Protein AF-A0A397FXN8-F1 (afdb_monomer)

pLDDT: mean 73.68, std 14.79, range [41.53, 95.44]

Foldseek 3Di:
DWDKDWDQDPNKTWIFIDDPPQFTFKIKMDDDDPLVVVLVVLVVVDDEPAQKDKDFDPDPDPPDPDTMIMIGGDHRVNRVVSSCSVCVVPPPPPVPPDPDPDPPDDPDPDDPDDPDDDDDDDDDDDPDDPDPPDDVVVVVVVVVVVVVVVVVVVVVVVVVVVVVVVVVVVVVVVVVVVVVCVVVVVVCVVVVVVVVVVVVQQQPWADPVCPVVPDFDDDRPDQATPPPRHGTHGVVVVVVVVVVVVVVVVVVVVVVVVVVVVVVVVVVVVVVVVVVD

Solvent-accessible surface area (backbone atoms only — not comparable to full-atom values): 16771 Å² total; per-residue (Å²): 111,76,49,78,50,77,47,80,55,97,86,25,48,40,37,39,34,29,50,83,76,81,39,44,43,33,44,34,40,34,81,88,49,70,69,60,47,54,54,48,55,59,57,66,75,50,52,76,80,70,31,30,43,80,44,80,41,90,75,85,47,102,83,57,91,70,73,38,42,39,38,40,48,65,33,69,67,59,22,51,52,53,43,49,71,75,41,71,89,57,85,65,88,66,79,79,75,73,78,73,82,75,71,86,78,70,85,79,72,84,80,74,82,81,73,84,80,74,86,79,76,84,78,74,85,78,74,82,80,72,82,83,81,87,53,70,69,55,54,54,49,52,51,51,51,51,53,50,52,52,52,52,50,55,51,52,51,51,53,52,51,52,53,50,54,51,51,50,50,53,51,53,51,52,52,50,53,50,53,47,44,61,66,48,47,57,51,50,53,55,49,47,54,52,49,49,58,56,50,69,68,60,67,59,56,41,40,86,89,36,60,91,70,79,66,74,79,77,59,95,86,64,62,47,31,84,87,75,67,43,67,42,41,46,48,71,60,50,52,54,52,52,54,57,50,51,52,53,52,50,54,52,53,51,52,53,53,53,51,52,50,52,52,50,51,52,52,51,50,55,54,56,59,64,72,75,114

Nearest PDB structures (foldseek):
  4cnz-assembly1_C  TM=3.894E-01  e=4.999E+00  Azospirillum brasilense
  4b8t-assembly1_A  TM=3.606E-01  e=6.025E+00  Homo sapiens

Radius of gyration: 40.3 Å; Cα contacts (8 Å, |Δi|>4): 198; chains: 1; bounding box: 59×122×99 Å

Structure (mmCIF, N/CA/C/O backbone):
data_AF-A0A397FXN8-F1
#
_entry.id   AF-A0A397FXN8-F1
#
loop_
_atom_site.group_PDB
_atom_site.id
_atom_site.type_symbol
_atom_site.label_atom_id
_atom_site.label_alt_id
_atom_site.label_comp_id
_atom_site.label_asym_id
_atom_site.label_entity_id
_atom_site.label_seq_id
_atom_site.pdbx_PDB_ins_code
_atom_site.Cartn_x
_atom_site.Cartn_y
_atom_site.Cartn_z
_atom_site.occupancy
_atom_site.B_iso_or_equiv
_atom_site.auth_seq_id
_atom_site.auth_comp_id
_atom_site.auth_asym_id
_atom_site.auth_atom_id
_atom_site.pdbx_PDB_model_num
ATOM 1 N N . MET A 1 1 ? -15.028 -4.177 -11.011 1.00 45.00 1 MET A N 1
ATOM 2 C CA . MET A 1 1 ? -13.899 -3.590 -11.760 1.00 45.00 1 MET A CA 1
ATOM 3 C C . MET A 1 1 ? -12.858 -4.664 -12.020 1.00 45.00 1 MET A C 1
ATOM 5 O O . MET A 1 1 ? -12.316 -5.198 -11.060 1.00 45.00 1 MET A O 1
ATOM 9 N N . ASN A 1 2 ? -12.582 -4.960 -13.291 1.00 54.78 2 ASN A N 1
ATOM 10 C CA . ASN A 1 2 ? -11.433 -5.783 -13.666 1.00 54.78 2 ASN A CA 1
ATOM 11 C C . ASN A 1 2 ? -10.176 -4.920 -13.534 1.00 54.78 2 ASN A C 1
ATOM 13 O O . ASN A 1 2 ? -10.146 -3.801 -14.051 1.00 54.78 2 ASN A O 1
ATOM 17 N N . GLY A 1 3 ? -9.181 -5.404 -12.801 1.00 65.56 3 GLY A N 1
ATOM 18 C CA . GLY A 1 3 ? -7.910 -4.715 -12.602 1.00 65.56 3 GLY A CA 1
ATOM 19 C C . GLY A 1 3 ? -6.762 -5.569 -13.110 1.00 65.56 3 GLY A C 1
ATOM 20 O O . GLY A 1 3 ? -6.850 -6.796 -13.130 1.00 65.56 3 GLY A O 1
ATOM 21 N N . ILE A 1 4 ? -5.704 -4.899 -13.551 1.00 72.12 4 ILE A N 1
ATOM 22 C CA . ILE A 1 4 ? -4.437 -5.529 -13.908 1.00 72.12 4 ILE A CA 1
ATOM 23 C C . ILE A 1 4 ? -3.427 -5.066 -12.871 1.00 72.12 4 ILE A C 1
ATOM 25 O O . ILE A 1 4 ? -3.303 -3.861 -12.633 1.00 72.12 4 ILE A O 1
ATOM 29 N N . HIS A 1 5 ? -2.720 -6.010 -12.265 1.00 74.12 5 HIS A N 1
ATOM 30 C CA . HIS A 1 5 ? -1.617 -5.711 -11.369 1.00 74.12 5 HIS A CA 1
ATOM 31 C C . HIS A 1 5 ? -0.318 -6.220 -11.949 1.00 74.12 5 HIS A C 1
ATOM 33 O O . HIS A 1 5 ? -0.268 -7.286 -12.560 1.00 74.12 5 HIS A O 1
ATOM 39 N N . TRP A 1 6 ? 0.712 -5.412 -11.746 1.00 73.94 6 TRP A N 1
ATOM 40 C CA . TRP A 1 6 ? 2.058 -5.667 -12.204 1.00 73.94 6 TRP A CA 1
ATOM 41 C C . TRP A 1 6 ? 2.980 -5.564 -11.008 1.00 73.94 6 TRP A C 1
ATOM 43 O O . TRP A 1 6 ? 3.023 -4.517 -10.354 1.00 73.94 6 TRP A O 1
ATOM 53 N N . THR A 1 7 ? 3.735 -6.622 -10.748 1.00 74.31 7 THR A N 1
ATOM 54 C CA . THR A 1 7 ? 4.842 -6.573 -9.800 1.00 74.31 7 THR A CA 1
ATOM 55 C C . THR A 1 7 ? 6.154 -6.741 -10.539 1.00 74.31 7 THR A C 1
ATOM 57 O O . THR A 1 7 ? 6.276 -7.477 -11.519 1.00 74.31 7 THR A O 1
ATOM 60 N N . TYR A 1 8 ? 7.137 -5.992 -10.057 1.00 72.75 8 TYR A N 1
ATOM 61 C CA . TYR A 1 8 ? 8.519 -6.081 -10.485 1.00 72.75 8 TYR A CA 1
ATOM 62 C C . TYR A 1 8 ? 9.309 -6.639 -9.314 1.00 72.75 8 TYR A C 1
ATOM 64 O O . TYR A 1 8 ? 9.643 -5.897 -8.385 1.00 72.75 8 TYR A O 1
ATOM 72 N N . LYS A 1 9 ? 9.595 -7.938 -9.345 1.00 68.56 9 LYS A N 1
ATOM 73 C CA . LYS A 1 9 ? 10.387 -8.605 -8.309 1.00 68.56 9 LYS A CA 1
ATOM 74 C C . LYS A 1 9 ? 11.611 -9.227 -8.966 1.00 68.56 9 LYS A C 1
ATOM 76 O O . LYS A 1 9 ? 11.500 -9.939 -9.952 1.00 68.56 9 LYS A O 1
ATOM 81 N N . GLU A 1 10 ? 12.797 -8.839 -8.501 1.00 68.44 10 GLU A N 1
ATOM 82 C CA . GLU A 1 10 ? 14.082 -9.406 -8.951 1.00 68.44 10 GLU A CA 1
ATOM 83 C C . GLU A 1 10 ? 14.346 -9.382 -10.475 1.00 68.44 10 GLU A C 1
ATOM 85 O O . GLU A 1 10 ? 15.065 -10.217 -11.012 1.00 68.44 10 GLU A O 1
ATOM 90 N N . GLY A 1 11 ? 13.813 -8.384 -11.189 1.00 62.41 11 GLY A N 1
ATOM 91 C CA . GLY A 1 11 ? 13.979 -8.270 -12.647 1.00 62.41 11 GLY A CA 1
ATOM 92 C C . GLY A 1 11 ? 12.970 -9.084 -13.459 1.00 62.41 11 GLY A C 1
ATOM 93 O O . GLY A 1 11 ? 13.140 -9.222 -14.670 1.00 62.41 11 GLY A O 1
ATOM 94 N N . ILE A 1 12 ? 11.926 -9.584 -12.802 1.00 67.94 12 ILE A N 1
ATOM 95 C CA . ILE A 1 12 ? 10.822 -10.319 -13.408 1.00 67.94 12 ILE A CA 1
ATOM 96 C C . ILE A 1 12 ? 9.585 -9.448 -13.375 1.00 67.94 12 ILE A C 1
ATOM 98 O O . ILE A 1 12 ? 9.236 -8.864 -12.348 1.00 67.94 12 ILE A O 1
ATOM 102 N N . GLU A 1 13 ? 8.946 -9.364 -14.532 1.00 72.19 13 GLU A N 1
ATOM 103 C CA . GLU A 1 13 ? 7.656 -8.711 -14.687 1.00 72.19 13 GLU A CA 1
ATOM 104 C C . GLU A 1 13 ? 6.599 -9.794 -14.529 1.00 72.19 13 GLU A C 1
ATOM 106 O O . GLU A 1 13 ? 6.528 -10.696 -15.367 1.00 72.19 13 GLU A O 1
ATOM 111 N N . ILE A 1 14 ? 5.819 -9.730 -13.452 1.00 74.25 14 ILE A N 1
ATOM 112 C CA . ILE A 1 14 ? 4.697 -10.638 -13.219 1.00 74.25 14 ILE A CA 1
ATOM 113 C C . ILE A 1 14 ? 3.415 -9.822 -13.329 1.00 74.25 14 ILE A C 1
ATOM 115 O O . ILE A 1 14 ? 3.252 -8.799 -12.663 1.00 74.25 14 ILE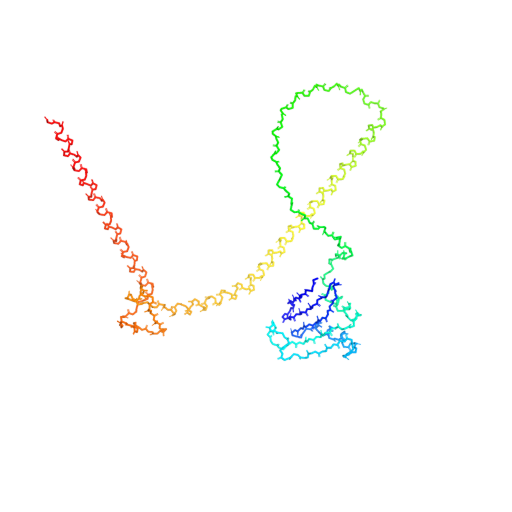 A O 1
ATOM 119 N N . GLY A 1 15 ? 2.522 -10.267 -14.204 1.00 76.62 15 GLY A N 1
ATOM 120 C CA . GLY A 1 15 ? 1.218 -9.670 -14.432 1.00 76.62 15 GLY A CA 1
ATOM 121 C C . GLY A 1 15 ? 0.110 -10.656 -14.152 1.00 76.62 15 GLY A C 1
ATOM 122 O O . GLY A 1 15 ? 0.152 -11.799 -14.614 1.00 76.62 15 GLY A O 1
ATOM 123 N N . TRP A 1 16 ? -0.916 -10.199 -13.451 1.00 77.94 16 TRP A N 1
ATOM 124 C CA . TRP A 1 16 ? -2.159 -10.944 -13.343 1.00 77.94 16 TRP A CA 1
ATOM 125 C C . TRP A 1 16 ? -3.362 -10.022 -13.460 1.00 77.94 16 TRP A C 1
ATOM 127 O O . TRP A 1 16 ? -3.354 -8.868 -13.019 1.00 77.94 16 TRP A O 1
ATOM 137 N N . GLY A 1 17 ? -4.408 -10.548 -14.089 1.00 73.94 17 GLY A N 1
ATOM 138 C CA . GLY A 1 17 ? -5.716 -9.912 -14.132 1.00 73.94 17 GLY A CA 1
ATOM 139 C C . GLY A 1 17 ? -6.668 -10.580 -13.157 1.00 73.94 17 GLY A C 1
ATOM 140 O O . GLY A 1 17 ? -6.636 -11.804 -13.006 1.00 73.94 17 GLY A O 1
ATOM 141 N N . TRP A 1 18 ? -7.529 -9.782 -12.531 1.00 73.88 18 TRP A N 1
ATOM 142 C CA . TRP A 1 18 ? -8.616 -10.290 -11.700 1.00 73.88 18 TRP A CA 1
ATOM 143 C C . TRP A 1 18 ? -9.995 -9.849 -12.185 1.00 73.88 18 TRP A C 1
ATOM 145 O O . TRP A 1 18 ? -10.190 -8.714 -12.636 1.00 73.88 18 TRP A O 1
ATOM 155 N N . GLU A 1 19 ? -10.968 -10.734 -11.999 1.00 63.97 19 GLU A N 1
ATOM 156 C CA . GLU A 1 19 ? -12.400 -10.451 -12.039 1.00 63.97 19 GLU A CA 1
ATOM 157 C C . GLU A 1 19 ? -12.894 -9.887 -10.691 1.00 63.97 19 GLU A C 1
ATOM 159 O O . GLU A 1 19 ? -12.161 -9.824 -9.701 1.00 63.97 19 GLU A O 1
ATOM 164 N N . GLU A 1 20 ? -14.170 -9.484 -10.631 1.00 54.28 20 GLU A N 1
ATOM 165 C CA . GLU A 1 20 ? -14.839 -8.771 -9.523 1.00 54.28 20 GLU A CA 1
ATOM 166 C C . GLU A 1 20 ? -14.830 -9.429 -8.122 1.00 54.28 20 GLU A C 1
ATOM 168 O O . GLU A 1 20 ? -15.545 -8.978 -7.229 1.00 54.28 20 GLU A O 1
ATOM 173 N N . LYS A 1 21 ? -14.023 -10.463 -7.871 1.00 56.22 21 LYS A N 1
ATOM 174 C CA . LYS A 1 21 ? -13.951 -11.177 -6.585 1.00 56.22 21 LYS A CA 1
ATOM 175 C C . LYS A 1 21 ? -12.533 -11.608 -6.177 1.00 56.22 21 LYS A C 1
ATOM 177 O O . LYS A 1 21 ? -12.405 -12.592 -5.456 1.00 56.22 21 LYS A O 1
ATOM 182 N N . GLY A 1 22 ? -11.484 -10.926 -6.650 1.00 59.41 22 GLY A N 1
ATOM 183 C CA . GLY A 1 22 ? -10.100 -11.224 -6.239 1.00 59.41 22 GLY A CA 1
ATOM 184 C C . GLY A 1 22 ? -9.598 -12.591 -6.715 1.00 59.41 22 GLY A C 1
ATOM 185 O O . GLY A 1 22 ? -8.831 -13.249 -6.026 1.00 59.41 22 GLY A O 1
ATOM 186 N N . LYS A 1 23 ? -10.076 -13.058 -7.874 1.00 69.69 23 LYS A N 1
ATOM 187 C CA . LYS A 1 23 ? -9.658 -14.330 -8.477 1.00 69.69 23 LYS A CA 1
ATOM 188 C C . LYS A 1 23 ? -8.810 -14.048 -9.705 1.00 69.69 23 LYS A C 1
ATOM 190 O O . LYS A 1 23 ? -9.208 -13.227 -10.522 1.00 69.69 23 LYS A O 1
ATOM 195 N N . ILE A 1 24 ? -7.674 -14.729 -9.827 1.00 74.88 24 ILE A N 1
ATOM 196 C CA . ILE A 1 24 ? -6.750 -14.574 -10.956 1.00 74.88 24 ILE A CA 1
ATOM 197 C C . ILE A 1 24 ? -7.328 -15.277 -12.188 1.00 74.88 24 ILE A C 1
ATOM 199 O O . ILE A 1 24 ? -7.540 -16.486 -12.161 1.00 74.88 24 ILE A O 1
ATOM 203 N N . ASP A 1 25 ? -7.564 -14.546 -13.275 1.00 80.56 25 ASP A N 1
ATOM 204 C CA . ASP A 1 25 ? -8.104 -15.115 -14.525 1.00 80.56 25 ASP A CA 1
ATOM 205 C C . ASP A 1 25 ? -7.025 -15.429 -15.550 1.00 80.56 25 ASP A C 1
ATOM 207 O O . ASP A 1 25 ? -7.169 -16.324 -16.385 1.00 80.56 25 ASP A O 1
ATOM 211 N N . TRP A 1 26 ? -5.921 -14.700 -15.493 1.00 83.44 26 TRP A N 1
ATOM 212 C CA . TRP A 1 26 ? -4.753 -14.976 -16.303 1.00 83.44 26 TRP A CA 1
ATOM 213 C C . TRP A 1 26 ? -3.496 -14.549 -15.565 1.00 83.44 26 TRP A C 1
ATOM 215 O O . TRP A 1 26 ? -3.512 -13.620 -14.758 1.00 83.44 26 TRP A O 1
ATOM 225 N N . PHE A 1 27 ? -2.415 -15.244 -15.881 1.00 84.88 27 PHE A N 1
ATOM 226 C CA . PHE A 1 27 ? -1.089 -15.049 -15.334 1.00 84.88 27 PHE A CA 1
ATOM 227 C C . PHE A 1 27 ? -0.107 -14.915 -16.496 1.00 84.88 27 PHE A C 1
ATOM 229 O O . PHE A 1 27 ? -0.125 -15.731 -17.421 1.00 84.88 27 PHE A O 1
ATOM 236 N N . ALA A 1 28 ? 0.718 -13.876 -16.480 1.00 84.56 28 ALA A N 1
ATOM 237 C CA . ALA A 1 28 ? 1.791 -13.692 -17.443 1.00 84.56 28 ALA A CA 1
ATOM 238 C C . ALA A 1 28 ? 3.078 -13.319 -16.718 1.00 84.56 28 ALA A C 1
ATOM 240 O O . ALA A 1 28 ? 3.055 -12.538 -15.770 1.00 84.56 28 ALA A O 1
ATOM 241 N N . TYR A 1 29 ? 4.204 -13.844 -17.184 1.00 83.94 29 TYR A N 1
ATOM 242 C CA . TYR A 1 29 ? 5.503 -13.454 -16.651 1.00 83.94 29 TYR A CA 1
ATOM 243 C C . TYR A 1 29 ? 6.557 -13.357 -17.743 1.00 83.94 29 TYR A C 1
ATOM 245 O O . TYR A 1 29 ? 6.427 -13.922 -18.836 1.00 83.94 29 TYR A O 1
ATOM 253 N N . LYS A 1 30 ? 7.624 -12.639 -17.402 1.00 81.19 30 LYS A N 1
ATOM 254 C CA . LYS A 1 30 ? 8.830 -12.499 -18.208 1.00 81.19 30 LYS A CA 1
ATOM 255 C C . LYS A 1 30 ? 10.059 -12.676 -17.320 1.00 81.19 30 LYS A C 1
ATOM 257 O O . LYS A 1 30 ? 10.277 -11.884 -16.409 1.00 81.19 30 LYS A O 1
ATOM 262 N N . GLY A 1 31 ? 10.862 -13.697 -17.614 1.00 78.50 31 GLY A N 1
ATOM 263 C CA . GLY A 1 31 ? 12.050 -14.071 -16.840 1.00 78.50 31 GLY A CA 1
ATOM 264 C C . GLY A 1 31 ? 11.965 -15.488 -16.262 1.00 78.50 31 GLY A C 1
ATOM 265 O O . GLY A 1 31 ? 11.041 -16.238 -16.568 1.00 78.50 31 GLY A O 1
ATOM 266 N N . ASN A 1 32 ? 12.966 -15.867 -15.465 1.00 77.56 32 ASN A N 1
ATOM 267 C CA . ASN A 1 32 ? 13.090 -17.197 -14.862 1.00 77.56 32 ASN A CA 1
ATOM 268 C C . ASN A 1 32 ? 13.585 -17.060 -13.408 1.00 77.56 32 ASN A C 1
ATOM 270 O O . ASN A 1 32 ? 14.794 -17.029 -13.179 1.00 77.56 32 ASN A O 1
ATOM 274 N N . SER A 1 33 ? 12.665 -16.934 -12.447 1.00 82.12 33 SER A N 1
ATOM 275 C CA . SER A 1 33 ? 12.937 -17.059 -10.999 1.00 82.12 33 SER A CA 1
ATOM 276 C C . SER A 1 33 ? 12.383 -18.357 -10.444 1.00 82.12 33 SER A C 1
ATOM 278 O O . SER A 1 33 ? 11.541 -19.009 -11.063 1.00 82.12 33 SER A O 1
ATOM 280 N N . GLU A 1 34 ? 12.801 -18.670 -9.223 1.00 80.56 34 GLU A N 1
ATOM 281 C CA . GLU A 1 34 ? 12.215 -19.733 -8.418 1.00 80.56 34 GLU A CA 1
ATOM 282 C C . GLU A 1 34 ? 10.696 -19.572 -8.243 1.00 80.56 34 GLU A C 1
ATOM 284 O O . GLU A 1 34 ? 9.964 -20.519 -8.498 1.00 80.56 34 GLU A O 1
ATOM 289 N N . GLU A 1 35 ? 10.202 -18.358 -7.983 1.00 79.38 35 GLU A N 1
ATOM 290 C CA . GLU A 1 35 ? 8.757 -18.076 -7.879 1.00 79.38 35 GLU A CA 1
ATOM 291 C C . GLU A 1 35 ? 8.012 -18.399 -9.186 1.00 79.38 35 GLU A C 1
ATOM 293 O O . GLU A 1 35 ? 6.951 -19.022 -9.185 1.00 79.38 35 GLU A O 1
ATOM 298 N N . THR A 1 36 ? 8.578 -18.025 -10.343 1.00 83.00 36 THR A N 1
ATOM 299 C CA . THR A 1 36 ? 7.956 -18.365 -11.635 1.00 83.00 36 THR A CA 1
ATOM 300 C C . THR A 1 36 ? 7.985 -19.864 -11.921 1.00 83.00 36 THR A C 1
ATOM 302 O O . THR A 1 36 ? 7.106 -20.355 -12.630 1.00 83.00 36 THR A O 1
ATOM 305 N N . LYS A 1 37 ? 8.968 -20.605 -11.395 1.00 86.56 37 LYS A N 1
ATOM 306 C CA . LYS A 1 37 ? 9.001 -22.069 -11.510 1.00 86.56 37 LYS A CA 1
ATOM 307 C C . LYS A 1 37 ? 7.941 -22.701 -10.624 1.00 86.56 37 LYS A C 1
ATOM 309 O O . LYS A 1 37 ? 7.189 -23.523 -11.130 1.00 86.56 37 LYS A O 1
ATOM 314 N N . GLU A 1 38 ? 7.829 -22.270 -9.373 1.00 88.19 38 GLU A N 1
ATOM 315 C CA . GLU A 1 38 ? 6.821 -22.764 -8.432 1.00 88.19 38 GLU A CA 1
ATOM 316 C C . GLU A 1 38 ? 5.402 -22.561 -8.977 1.00 88.19 38 GLU A C 1
ATOM 318 O O . GLU A 1 38 ? 4.606 -23.500 -9.035 1.00 88.19 38 GLU A O 1
ATOM 323 N N . ILE A 1 39 ? 5.111 -21.368 -9.503 1.00 88.06 39 ILE A N 1
ATOM 324 C CA . ILE A 1 39 ? 3.816 -21.083 -10.130 1.00 88.06 39 ILE A CA 1
ATOM 325 C C . ILE A 1 39 ? 3.583 -21.975 -11.360 1.00 88.06 39 ILE A C 1
ATOM 327 O O . ILE A 1 39 ? 2.489 -22.518 -11.529 1.00 88.06 39 ILE A O 1
ATOM 331 N N . LYS A 1 40 ? 4.595 -22.172 -12.219 1.00 89.38 40 LYS A N 1
ATOM 332 C CA . LYS A 1 40 ? 4.486 -23.083 -13.373 1.00 89.38 40 LYS A CA 1
ATOM 333 C C . LYS A 1 40 ? 4.231 -24.523 -12.939 1.00 89.38 40 LYS A C 1
ATOM 335 O O . LYS A 1 40 ? 3.383 -25.193 -13.527 1.00 89.38 40 LYS A O 1
ATOM 340 N N . GLU A 1 41 ? 4.953 -24.996 -11.931 1.00 91.06 41 GLU A N 1
ATOM 341 C CA . GLU A 1 41 ? 4.795 -26.336 -11.375 1.00 91.06 41 GLU A CA 1
ATOM 342 C C . GLU A 1 41 ? 3.388 -26.534 -10.815 1.00 91.06 41 GLU A C 1
ATOM 344 O O . GLU A 1 41 ? 2.770 -27.562 -11.095 1.00 91.06 41 GLU A O 1
ATOM 349 N N . GLU A 1 42 ? 2.834 -25.544 -10.108 1.00 91.94 42 GLU A N 1
ATOM 350 C CA . GLU A 1 42 ? 1.462 -25.619 -9.602 1.00 91.94 42 GLU A CA 1
ATO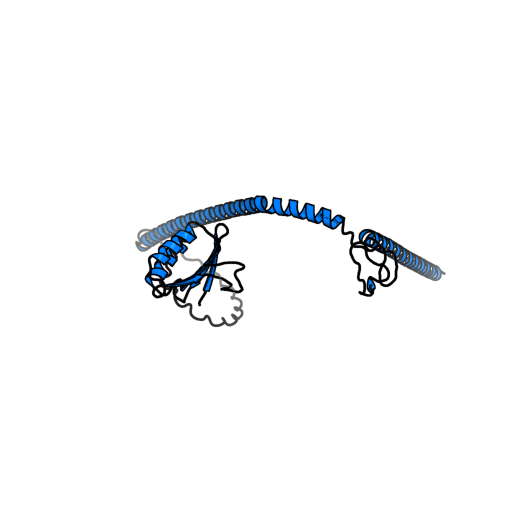M 351 C C . GLU A 1 42 ? 0.431 -25.635 -10.738 1.00 91.94 42 GLU A C 1
ATOM 353 O O . GLU A 1 42 ? -0.484 -26.459 -10.719 1.00 91.94 42 GLU A O 1
ATOM 358 N N . ILE A 1 43 ? 0.592 -24.799 -11.771 1.00 91.44 43 ILE A N 1
ATOM 359 C CA . ILE A 1 43 ? -0.299 -24.801 -12.946 1.00 91.44 43 ILE A CA 1
ATOM 360 C C . ILE A 1 43 ? -0.243 -26.153 -13.668 1.00 91.44 43 ILE A C 1
ATOM 362 O O . ILE A 1 43 ? -1.282 -26.704 -14.042 1.00 91.44 43 ILE A O 1
ATOM 366 N N . HIS A 1 44 ? 0.951 -26.722 -13.837 1.00 92.00 44 HIS A N 1
ATOM 367 C CA . HIS A 1 44 ? 1.158 -27.992 -14.536 1.00 92.00 44 HIS A CA 1
ATOM 368 C C . HIS A 1 44 ? 0.634 -29.220 -13.776 1.00 92.00 44 HIS A C 1
ATOM 370 O O . HIS A 1 44 ? 0.525 -30.293 -14.373 1.00 92.00 44 HIS A O 1
ATOM 376 N N . LYS A 1 45 ? 0.229 -29.082 -12.505 1.00 94.00 45 LYS A N 1
ATOM 377 C CA . LYS A 1 45 ? -0.540 -30.122 -11.792 1.00 94.00 45 LYS A CA 1
ATOM 378 C C . LYS A 1 45 ? -1.968 -30.277 -12.340 1.00 94.00 45 LYS A C 1
ATOM 380 O O . LYS A 1 45 ? -2.612 -31.292 -12.073 1.00 94.00 45 LYS A O 1
ATOM 385 N N . PHE A 1 46 ? -2.465 -29.308 -13.112 1.00 93.94 46 PHE A N 1
ATOM 386 C CA . PHE A 1 46 ? -3.810 -29.302 -13.696 1.00 93.94 46 PHE A CA 1
ATOM 387 C C . PHE A 1 46 ? -3.804 -29.652 -15.195 1.00 93.94 46 PHE A C 1
ATOM 389 O O . PHE A 1 46 ? -2.760 -29.692 -15.848 1.00 93.94 46 PHE A O 1
ATOM 396 N N . LYS A 1 47 ? -4.977 -29.938 -15.781 1.00 90.06 47 LYS A N 1
ATOM 397 C CA . LYS A 1 47 ? -5.075 -30.386 -17.182 1.00 90.06 47 LYS A CA 1
ATOM 398 C C . LYS A 1 47 ? -5.097 -29.205 -18.154 1.00 90.06 47 LYS A C 1
ATOM 400 O O . LYS A 1 47 ? -6.089 -28.478 -18.236 1.00 90.06 47 LYS A O 1
ATOM 405 N N . SER A 1 48 ? -4.049 -29.075 -18.965 1.00 91.69 48 SER A N 1
ATOM 406 C CA . SER A 1 48 ? -4.008 -28.118 -20.080 1.00 91.69 48 SER A CA 1
ATOM 407 C C . SER A 1 48 ? -5.194 -28.300 -21.042 1.00 91.69 48 SER A C 1
ATOM 409 O O . SER A 1 48 ? -5.643 -29.418 -21.297 1.00 91.69 48 SER A O 1
ATOM 411 N N . GLY A 1 49 ? -5.739 -27.193 -21.545 1.00 84.56 49 GLY A N 1
ATOM 412 C CA . GLY A 1 49 ? -6.918 -27.127 -22.414 1.00 84.56 49 GLY A CA 1
ATOM 413 C C . GLY A 1 49 ? -8.263 -27.219 -21.685 1.00 84.56 49 GLY A C 1
ATOM 414 O O . GLY A 1 49 ? -9.271 -26.774 -22.229 1.00 84.56 49 GLY A O 1
ATOM 415 N N . LYS A 1 50 ? -8.291 -27.750 -20.455 1.00 89.06 50 LYS A N 1
ATOM 416 C CA . LYS A 1 50 ? -9.497 -27.820 -19.615 1.00 89.06 50 LYS A CA 1
ATOM 417 C C . LYS A 1 50 ? -9.432 -26.847 -18.441 1.00 89.06 50 LYS A C 1
ATOM 419 O O . LYS A 1 50 ? -10.352 -26.064 -18.238 1.00 89.06 50 LYS A O 1
ATOM 424 N N . ASP A 1 51 ? -8.357 -26.925 -17.667 1.00 91.00 51 ASP A N 1
ATOM 425 C CA . ASP A 1 51 ? -8.189 -26.183 -16.419 1.00 91.00 51 ASP A CA 1
ATOM 426 C C . ASP A 1 51 ? -7.417 -24.875 -16.623 1.00 91.00 51 ASP A C 1
ATOM 428 O O . ASP A 1 51 ? -7.652 -23.892 -15.920 1.00 91.00 51 ASP A O 1
ATOM 432 N N . TYR A 1 52 ? -6.537 -24.845 -17.621 1.00 93.75 52 TYR A N 1
ATOM 433 C CA . TYR A 1 52 ? -5.849 -23.646 -18.082 1.00 93.75 52 TYR A CA 1
ATOM 434 C C . TYR A 1 52 ? -5.549 -23.746 -19.581 1.00 93.75 52 TYR A C 1
ATOM 436 O O . TYR A 1 52 ? -5.510 -24.841 -20.140 1.00 93.75 52 TYR A O 1
ATOM 444 N N . SER A 1 53 ? -5.313 -22.618 -20.242 1.00 90.44 53 SER A N 1
ATOM 445 C CA . SER A 1 53 ? -4.788 -22.570 -21.608 1.00 90.44 53 SER A CA 1
ATOM 446 C C . SER A 1 53 ? -3.469 -21.813 -21.637 1.00 90.44 53 SER A C 1
ATOM 448 O O . SER A 1 53 ? -3.381 -20.688 -21.146 1.00 90.44 53 SER A O 1
ATOM 450 N N . TYR A 1 54 ? -2.453 -22.441 -22.224 1.00 91.19 54 TYR A N 1
ATOM 451 C CA . TYR A 1 54 ? -1.126 -21.867 -22.390 1.00 91.19 54 TYR A CA 1
ATOM 452 C C . TYR A 1 54 ? -0.993 -21.206 -23.756 1.00 91.19 54 TYR A C 1
ATOM 454 O O . TYR A 1 54 ? -1.329 -21.800 -24.781 1.00 91.19 54 TYR A O 1
ATOM 462 N N . THR A 1 55 ? -0.481 -19.982 -23.763 1.00 84.94 55 THR A N 1
ATOM 463 C CA . THR A 1 55 ? -0.111 -19.267 -24.979 1.00 84.94 55 THR A CA 1
ATOM 464 C C . THR A 1 55 ? 1.371 -18.897 -24.864 1.00 84.94 55 THR A C 1
ATOM 466 O O . THR A 1 55 ? 1.701 -17.953 -24.138 1.00 84.94 55 THR A O 1
ATOM 469 N N . PRO A 1 56 ? 2.277 -19.634 -25.536 1.00 76.75 56 PRO A N 1
ATOM 470 C CA . PRO A 1 56 ? 3.676 -19.228 -25.631 1.00 76.75 56 PRO A CA 1
ATOM 471 C C . PRO A 1 56 ? 3.732 -17.920 -26.425 1.00 76.75 56 PRO A C 1
ATOM 473 O O . PRO A 1 56 ? 3.079 -17.815 -27.470 1.00 76.75 56 PRO A O 1
ATOM 476 N N . SER A 1 57 ? 4.427 -16.885 -25.938 1.00 65.56 57 SER A N 1
ATOM 477 C CA . SER A 1 57 ? 4.373 -15.608 -26.651 1.00 65.56 57 SER A CA 1
ATOM 478 C C . SER A 1 57 ? 5.258 -15.571 -27.885 1.00 65.56 57 SER A C 1
ATOM 480 O O . SER A 1 57 ? 6.410 -15.989 -27.888 1.00 65.56 57 SER A O 1
ATOM 482 N N . GLY A 1 58 ? 4.684 -14.955 -28.918 1.00 55.06 58 GLY A N 1
ATOM 483 C CA . GLY A 1 58 ? 5.418 -14.263 -29.968 1.00 55.06 58 GLY A CA 1
ATOM 484 C C . GLY A 1 58 ? 4.993 -12.800 -30.159 1.00 55.06 58 GLY A C 1
ATOM 485 O O . GLY A 1 58 ? 5.485 -12.199 -31.106 1.00 55.06 58 GLY A O 1
ATOM 486 N N . LYS A 1 59 ? 4.064 -12.260 -29.336 1.00 54.94 59 LYS A N 1
ATOM 487 C CA . LYS A 1 59 ? 3.563 -10.853 -29.250 1.00 54.94 59 LYS A CA 1
ATOM 488 C C . LYS A 1 59 ? 2.167 -10.833 -28.599 1.00 54.94 59 LYS A C 1
ATOM 490 O O . LYS A 1 59 ? 1.172 -10.533 -29.257 1.00 54.94 59 LYS A O 1
ATOM 495 N N . ILE A 1 60 ? 2.043 -11.249 -27.340 1.00 55.09 60 ILE A N 1
ATOM 496 C CA . ILE A 1 60 ? 0.704 -11.422 -26.750 1.00 55.09 60 ILE A CA 1
ATOM 497 C C . ILE A 1 60 ? 0.088 -10.078 -26.336 1.00 55.09 60 ILE A C 1
ATOM 499 O O . ILE A 1 60 ? -1.124 -9.924 -26.457 1.00 55.09 60 ILE A O 1
ATOM 503 N N . GLU A 1 61 ? 0.879 -9.065 -25.957 1.00 55.31 61 GLU A N 1
ATOM 504 C CA . GLU A 1 61 ? 0.346 -7.746 -25.588 1.00 55.31 61 GLU A CA 1
ATOM 505 C C . GLU A 1 61 ? 1.292 -6.609 -25.994 1.00 55.31 61 GLU A C 1
ATOM 507 O O . GLU A 1 61 ? 2.501 -6.703 -25.817 1.00 55.31 61 GLU A O 1
ATOM 512 N N . LYS A 1 62 ? 0.734 -5.504 -26.517 1.00 58.41 62 LYS A N 1
ATOM 513 C CA . LYS A 1 62 ? 1.480 -4.296 -26.942 1.00 58.41 62 LYS A CA 1
ATOM 514 C C . LYS A 1 62 ? 2.305 -3.638 -25.825 1.00 58.41 62 LYS A C 1
ATOM 516 O O . LYS A 1 62 ? 3.052 -2.710 -26.104 1.00 58.41 62 LYS A O 1
ATOM 521 N N . TRP A 1 63 ? 2.110 -4.070 -24.585 1.00 61.59 63 TRP A N 1
ATOM 522 C CA . TRP A 1 63 ? 2.600 -3.416 -23.377 1.00 61.59 63 TRP A CA 1
ATOM 523 C C . TRP A 1 63 ? 3.755 -4.177 -22.711 1.00 61.59 63 TRP A C 1
ATOM 525 O O . TRP A 1 63 ? 4.351 -3.649 -21.780 1.00 61.59 63 TRP A O 1
ATOM 535 N N . MET A 1 64 ? 4.082 -5.385 -23.188 1.00 59.72 64 MET A N 1
ATOM 536 C CA . MET A 1 64 ? 5.238 -6.167 -22.744 1.00 59.72 64 MET A CA 1
ATOM 537 C C . MET A 1 64 ? 6.241 -6.281 -23.888 1.00 59.72 64 MET A C 1
ATOM 539 O O . MET A 1 64 ? 5.984 -6.953 -24.887 1.00 59.72 64 MET A O 1
ATOM 543 N N . ASP A 1 65 ? 7.398 -5.642 -23.739 1.00 61.44 65 ASP A N 1
ATOM 544 C CA . ASP A 1 65 ? 8.501 -5.816 -24.681 1.00 61.44 65 ASP A CA 1
ATOM 545 C C . ASP A 1 65 ? 9.169 -7.180 -24.444 1.00 61.44 65 ASP A C 1
ATOM 547 O O . ASP A 1 65 ? 9.706 -7.426 -23.368 1.00 61.44 65 ASP A O 1
ATOM 551 N N . GLY A 1 66 ? 9.192 -8.061 -25.445 1.00 69.62 66 GLY A N 1
ATOM 552 C CA . GLY A 1 66 ? 9.927 -9.335 -25.409 1.00 69.62 66 GLY A CA 1
ATOM 553 C C . GLY A 1 66 ? 9.056 -10.587 -25.266 1.00 69.62 66 GLY A C 1
ATOM 554 O O . GLY A 1 66 ? 7.830 -10.528 -25.323 1.00 69.62 66 GLY A O 1
ATOM 555 N N . GLU A 1 67 ? 9.712 -11.740 -25.134 1.00 74.25 67 GLU A N 1
ATOM 556 C CA . GLU A 1 67 ? 9.045 -13.035 -24.989 1.00 74.25 67 GLU A CA 1
ATOM 557 C C . GLU A 1 67 ? 8.498 -13.191 -23.560 1.00 74.25 67 GLU A C 1
ATOM 559 O O . GLU A 1 67 ? 9.252 -13.307 -22.595 1.00 74.25 67 GLU A O 1
ATOM 564 N N . CYS A 1 68 ? 7.175 -13.169 -23.423 1.00 77.44 68 CYS A N 1
ATOM 565 C CA . CYS A 1 68 ? 6.448 -13.565 -22.224 1.00 77.44 68 CYS A CA 1
ATOM 566 C C . CYS A 1 68 ? 5.810 -14.957 -22.374 1.00 77.44 68 CYS A C 1
ATOM 568 O O . CYS A 1 68 ? 5.713 -15.531 -23.460 1.00 77.44 68 CYS A O 1
ATOM 570 N N . GLU A 1 69 ? 5.350 -15.522 -21.272 1.00 85.06 69 GLU A N 1
ATOM 571 C CA . GLU A 1 69 ? 4.530 -16.729 -21.275 1.00 85.06 69 GLU A CA 1
ATOM 572 C C . GLU A 1 69 ? 3.191 -16.393 -20.618 1.00 85.06 69 GLU A C 1
ATOM 574 O O . GLU A 1 69 ? 3.185 -15.819 -19.527 1.00 85.06 69 GLU A O 1
ATOM 579 N N . LYS A 1 70 ? 2.062 -16.707 -21.271 1.00 88.19 70 LYS A N 1
ATOM 580 C CA . LYS A 1 70 ? 0.721 -16.396 -20.749 1.00 88.19 70 LYS A CA 1
ATOM 581 C C . LYS A 1 70 ? -0.085 -17.662 -20.492 1.00 88.19 70 LYS A C 1
ATOM 583 O O . LYS A 1 70 ? -0.222 -18.519 -21.363 1.00 88.19 70 LYS A O 1
ATOM 588 N N . TYR A 1 71 ? -0.691 -17.716 -19.316 1.00 90.44 71 TYR A N 1
ATOM 589 C CA . TYR A 1 71 ? -1.590 -18.768 -18.868 1.00 90.44 71 TYR A CA 1
ATOM 590 C C . TYR A 1 71 ? -2.950 -18.140 -18.582 1.00 90.44 71 TYR A C 1
ATOM 592 O O . TYR A 1 71 ? -3.061 -17.226 -17.770 1.00 90.44 71 TYR A O 1
ATOM 600 N N . THR A 1 72 ? -3.999 -18.609 -19.246 1.00 89.50 72 THR A N 1
ATOM 601 C CA . THR A 1 72 ? -5.382 -18.260 -18.892 1.00 89.50 72 THR A CA 1
ATOM 602 C C . THR A 1 72 ? -5.951 -19.377 -18.040 1.00 89.50 72 THR A C 1
ATOM 604 O O . THR A 1 72 ? -5.861 -20.542 -18.423 1.00 89.50 72 THR A O 1
ATOM 607 N N . ILE A 1 73 ? -6.508 -19.035 -16.885 1.00 90.75 73 ILE A N 1
ATOM 608 C CA . ILE A 1 73 ? -6.908 -19.988 -15.855 1.00 90.75 73 ILE A CA 1
ATOM 609 C C . ILE A 1 73 ? -8.429 -20.134 -15.870 1.00 90.75 73 ILE A C 1
ATOM 611 O O . ILE A 1 73 ? -9.165 -19.178 -15.625 1.00 90.75 73 ILE A O 1
ATOM 615 N N . HIS A 1 74 ? -8.910 -21.349 -16.123 1.00 88.94 74 HIS A N 1
ATOM 616 C CA . HIS A 1 74 ? -10.343 -21.667 -16.184 1.00 88.94 74 HIS A CA 1
ATOM 617 C C . HIS A 1 74 ? -10.826 -22.350 -14.897 1.00 88.94 74 HIS A C 1
ATOM 619 O O . HIS A 1 74 ? -11.971 -22.174 -14.478 1.00 88.94 74 HIS A O 1
ATOM 625 N N . ASN A 1 75 ? -9.940 -23.095 -14.230 1.00 90.81 75 ASN A N 1
ATOM 626 C CA . ASN A 1 75 ? -10.244 -23.875 -13.033 1.00 90.81 75 ASN A CA 1
ATOM 627 C C . ASN A 1 75 ? -10.234 -23.027 -11.748 1.00 90.81 75 ASN A C 1
ATOM 629 O O . ASN A 1 75 ? -9.231 -22.406 -11.413 1.00 90.81 75 ASN A O 1
ATOM 633 N N . GLN A 1 76 ? -11.337 -23.050 -10.993 1.00 86.94 76 GLN A N 1
ATOM 634 C CA . GLN A 1 76 ? -11.521 -22.247 -9.773 1.00 86.94 76 GLN A CA 1
ATOM 635 C C . GLN A 1 76 ? -10.569 -22.609 -8.622 1.00 86.94 76 GLN A C 1
ATOM 637 O O . GLN A 1 76 ? -10.191 -21.720 -7.862 1.00 86.94 76 GLN A O 1
ATOM 642 N N . GLU A 1 77 ? -10.192 -23.882 -8.480 1.00 89.62 77 GLU A N 1
ATOM 643 C CA . GLU A 1 77 ? -9.234 -24.327 -7.461 1.00 89.62 77 GLU A CA 1
ATOM 644 C C . GLU A 1 77 ? -7.842 -23.776 -7.772 1.00 89.62 77 GLU A C 1
ATOM 646 O O . GLU A 1 77 ? -7.202 -23.184 -6.903 1.00 89.62 77 GLU A O 1
ATOM 651 N N . LEU A 1 78 ? -7.427 -23.865 -9.038 1.00 89.06 78 LEU A N 1
ATOM 652 C CA . LEU A 1 78 ? -6.169 -23.288 -9.503 1.00 89.06 78 LEU A CA 1
ATOM 653 C C . LEU A 1 78 ? -6.139 -21.764 -9.301 1.00 89.06 78 LEU A C 1
ATOM 655 O O . LEU A 1 78 ? -5.145 -21.244 -8.802 1.00 89.06 78 LEU A O 1
ATOM 659 N N . LYS A 1 79 ? -7.239 -21.045 -9.583 1.00 88.19 79 LYS A N 1
ATOM 660 C CA . LYS A 1 79 ? -7.324 -19.594 -9.306 1.00 88.19 79 LYS A CA 1
ATOM 661 C C . LYS A 1 79 ? -7.041 -19.262 -7.839 1.00 88.19 79 LYS A C 1
ATOM 663 O O . LYS A 1 79 ? -6.372 -18.270 -7.564 1.00 88.19 79 LYS A O 1
ATOM 668 N N . LYS A 1 80 ? -7.567 -20.067 -6.908 1.00 85.50 80 LYS A N 1
ATOM 669 C CA . LYS A 1 80 ? -7.398 -19.854 -5.464 1.00 85.50 80 LYS A CA 1
ATOM 670 C C . LYS A 1 80 ? -5.959 -20.121 -5.019 1.00 85.50 80 LYS A C 1
ATOM 672 O O . LYS A 1 80 ? -5.388 -19.288 -4.329 1.00 85.50 80 LYS A O 1
ATOM 677 N N . LYS A 1 81 ? -5.363 -21.227 -5.465 1.00 88.19 81 LYS A N 1
ATOM 678 C CA . LYS A 1 81 ? -3.971 -21.565 -5.133 1.00 88.19 81 LYS A CA 1
ATOM 679 C C . LYS A 1 81 ? -2.979 -20.527 -5.650 1.00 88.19 81 LYS A C 1
ATOM 681 O O . LYS A 1 81 ? -2.088 -20.107 -4.926 1.00 88.19 81 LYS A O 1
ATOM 686 N N . LEU A 1 82 ? -3.168 -20.065 -6.888 1.00 86.69 82 LEU A N 1
ATOM 687 C CA . LEU A 1 82 ? -2.336 -18.999 -7.448 1.00 86.69 82 LEU A CA 1
ATOM 688 C C . LEU A 1 82 ? -2.475 -17.698 -6.654 1.00 86.69 82 LEU A C 1
ATOM 690 O O . LEU A 1 82 ? -1.484 -17.014 -6.426 1.00 86.69 82 LEU A O 1
ATOM 694 N N . TRP A 1 83 ? -3.689 -17.372 -6.203 1.00 83.38 83 TRP A N 1
ATOM 695 C CA . TRP A 1 83 ? -3.913 -16.218 -5.339 1.00 83.38 83 TRP A CA 1
ATOM 696 C C . TRP A 1 83 ? -3.141 -16.332 -4.021 1.00 83.38 83 TRP A C 1
ATOM 698 O O . TRP A 1 83 ? -2.509 -15.356 -3.629 1.00 83.38 83 TRP A O 1
ATOM 708 N N . GLU A 1 84 ? -3.157 -17.499 -3.374 1.00 83.69 84 GLU A N 1
ATOM 709 C CA . GLU A 1 84 ? -2.410 -17.763 -2.134 1.00 83.69 84 GLU A CA 1
ATOM 710 C C . GLU A 1 84 ? -0.903 -17.542 -2.347 1.00 83.69 84 GLU A C 1
ATOM 712 O O . GLU A 1 84 ? -0.334 -16.670 -1.698 1.00 83.69 84 GLU A O 1
ATOM 717 N N . ILE A 1 85 ? -0.302 -18.180 -3.360 1.00 82.94 85 ILE A N 1
ATOM 718 C CA . ILE A 1 85 ? 1.130 -18.031 -3.693 1.00 82.94 85 ILE A CA 1
ATOM 719 C C . ILE A 1 85 ? 1.504 -16.560 -3.955 1.00 82.94 85 ILE A C 1
ATOM 721 O O . ILE A 1 85 ? 2.529 -16.066 -3.496 1.00 82.94 85 ILE A O 1
ATOM 725 N N . THR A 1 86 ? 0.662 -15.820 -4.684 1.00 77.31 86 THR A N 1
ATOM 726 C CA . THR A 1 86 ? 0.952 -14.411 -5.019 1.00 77.31 86 THR A CA 1
ATOM 727 C C . THR A 1 86 ? 0.727 -13.426 -3.866 1.00 77.31 86 THR A C 1
ATOM 729 O O . THR A 1 86 ? 1.206 -12.294 -3.949 1.00 77.31 86 THR A O 1
ATOM 732 N N . ASN A 1 87 ? 0.008 -13.817 -2.807 1.00 73.06 87 ASN A N 1
ATOM 733 C CA . ASN A 1 87 ? -0.321 -12.949 -1.669 1.00 73.06 87 ASN A CA 1
ATOM 734 C C . ASN A 1 87 ? 0.317 -13.376 -0.342 1.00 73.06 87 ASN A C 1
ATOM 736 O O . ASN A 1 87 ? 0.093 -12.688 0.652 1.00 73.06 87 ASN A O 1
ATOM 740 N N . GLU A 1 88 ? 1.132 -14.433 -0.307 1.00 61.09 88 GLU A N 1
ATOM 741 C CA . GLU A 1 88 ? 1.843 -14.884 0.903 1.00 61.09 88 GLU A CA 1
ATOM 742 C C . GLU A 1 88 ? 2.737 -13.796 1.542 1.00 61.09 88 GLU A C 1
ATOM 744 O O . GLU A 1 88 ? 3.000 -13.842 2.738 1.00 61.09 88 GLU A O 1
ATOM 749 N N . GLU A 1 89 ? 3.136 -12.749 0.807 1.00 52.41 89 GLU A N 1
ATOM 750 C CA . GLU A 1 89 ? 3.877 -11.601 1.370 1.00 52.41 89 GLU A CA 1
ATOM 751 C C . GLU A 1 89 ? 2.982 -10.449 1.881 1.00 52.41 89 GLU A C 1
ATOM 753 O O . GLU A 1 89 ? 3.488 -9.485 2.459 1.00 52.41 89 GLU A O 1
ATOM 758 N N . ASN A 1 90 ? 1.660 -10.537 1.704 1.00 47.72 90 ASN A N 1
ATOM 759 C CA . ASN A 1 90 ? 0.679 -9.535 2.131 1.00 47.72 90 ASN A CA 1
ATOM 760 C C . ASN A 1 90 ? -0.200 -10.050 3.286 1.00 47.72 90 ASN A C 1
ATOM 762 O O . ASN A 1 90 ? -1.419 -9.875 3.266 1.00 47.72 90 ASN A O 1
ATOM 766 N N . GLU A 1 91 ? 0.401 -10.605 4.344 1.00 42.44 91 GLU A N 1
ATOM 767 C CA . GLU A 1 91 ? -0.250 -10.743 5.662 1.00 42.44 91 GLU A CA 1
ATOM 768 C C . GLU A 1 91 ? -0.457 -9.366 6.334 1.00 42.44 91 GLU A C 1
ATOM 770 O O . GLU A 1 91 ? -0.016 -9.082 7.448 1.00 42.44 91 GLU A O 1
ATOM 775 N N . ILE A 1 92 ? -1.154 -8.463 5.651 1.00 44.69 92 ILE A N 1
ATOM 776 C CA . ILE A 1 92 ? -2.042 -7.535 6.334 1.00 44.69 92 ILE A CA 1
ATOM 777 C C . ILE A 1 92 ? -3.410 -8.175 6.162 1.00 44.69 92 ILE A C 1
ATOM 779 O O . ILE A 1 92 ? -4.004 -8.064 5.091 1.00 44.69 92 ILE A O 1
ATOM 783 N N . GLU A 1 93 ? -3.884 -8.873 7.197 1.00 43.41 93 GLU A N 1
ATOM 784 C CA . GLU A 1 93 ? -5.290 -9.252 7.342 1.00 43.41 93 GLU A CA 1
ATOM 785 C C . GLU A 1 93 ? -6.150 -7.991 7.186 1.00 43.41 93 GLU A C 1
ATOM 787 O O . GLU A 1 93 ? -6.450 -7.269 8.136 1.00 43.41 93 GLU A O 1
ATOM 792 N N . ILE A 1 94 ? -6.532 -7.686 5.953 1.00 45.00 94 ILE A N 1
ATOM 793 C CA . ILE A 1 94 ? -7.757 -6.966 5.689 1.00 45.00 94 ILE A CA 1
ATOM 794 C C . ILE A 1 94 ? -8.766 -8.085 5.521 1.00 45.00 94 ILE A C 1
ATOM 796 O O . ILE A 1 94 ? -8.784 -8.758 4.491 1.00 45.00 94 ILE A O 1
ATOM 800 N N . GLU A 1 95 ? -9.577 -8.312 6.551 1.00 45.34 95 GLU A N 1
ATOM 801 C CA . GLU A 1 95 ? -10.829 -9.047 6.423 1.00 45.34 95 GLU A CA 1
ATOM 802 C C . GLU A 1 95 ? -11.633 -8.399 5.281 1.00 45.34 95 GLU A C 1
ATOM 804 O O . GLU A 1 95 ? -12.368 -7.434 5.460 1.00 45.34 95 GLU A O 1
ATOM 809 N N . MET A 1 96 ? -11.455 -8.899 4.057 1.00 45.75 96 MET A N 1
ATOM 810 C CA . MET A 1 96 ? -12.188 -8.471 2.861 1.00 45.75 96 MET A CA 1
ATOM 811 C C . MET A 1 96 ? -13.605 -9.068 2.820 1.00 45.75 96 MET A C 1
ATOM 813 O O . MET A 1 96 ? -14.271 -9.051 1.781 1.00 45.75 96 MET A O 1
ATOM 817 N N . ALA A 1 97 ? -14.082 -9.602 3.943 1.00 45.91 97 ALA A N 1
ATOM 818 C CA . ALA A 1 97 ? -15.474 -9.946 4.124 1.00 45.91 97 ALA A CA 1
ATOM 819 C C . ALA A 1 97 ? -16.244 -8.657 4.443 1.00 45.91 97 ALA A C 1
ATOM 821 O O . ALA A 1 97 ? -16.097 -8.069 5.505 1.00 45.91 97 ALA A O 1
ATOM 822 N N . GLU A 1 98 ? -17.065 -8.239 3.479 1.00 49.34 98 GLU A N 1
ATOM 823 C CA . GLU A 1 98 ? -18.076 -7.185 3.606 1.00 49.34 98 GLU A CA 1
ATOM 824 C C . GLU A 1 98 ? -17.535 -5.752 3.703 1.00 49.34 98 GLU A C 1
ATOM 826 O O . GLU A 1 98 ? -17.654 -5.080 4.721 1.00 49.34 98 GLU A O 1
ATOM 831 N N . ILE A 1 99 ? -17.059 -5.201 2.579 1.00 46.84 99 ILE A N 1
ATOM 832 C CA . ILE A 1 99 ? -17.079 -3.740 2.415 1.00 46.84 99 ILE A CA 1
ATOM 833 C C . ILE A 1 99 ? -18.563 -3.331 2.372 1.00 46.84 99 ILE A C 1
ATOM 835 O O . ILE A 1 99 ? -19.241 -3.662 1.388 1.00 46.84 99 ILE A O 1
ATOM 839 N N . PRO A 1 100 ? -19.111 -2.638 3.391 1.00 56.78 100 PRO A N 1
ATOM 840 C CA . PRO A 1 100 ? -20.475 -2.144 3.312 1.00 56.78 100 PRO A CA 1
ATOM 841 C C . PRO A 1 100 ? -20.559 -1.219 2.100 1.00 56.78 100 PRO A C 1
ATOM 843 O O . PRO A 1 100 ? -19.714 -0.339 1.925 1.00 56.78 100 PRO A O 1
ATOM 846 N N . LYS A 1 101 ? -21.557 -1.438 1.232 1.00 48.44 101 LYS A N 1
ATOM 847 C CA . LYS A 1 101 ? -21.829 -0.561 0.085 1.00 48.44 101 LYS A CA 1
ATOM 848 C C . LYS A 1 101 ? -21.861 0.879 0.586 1.00 48.44 101 LYS A C 1
ATOM 850 O O . LYS A 1 101 ? -22.810 1.267 1.261 1.00 48.44 101 LYS A O 1
ATOM 855 N N . ILE A 1 102 ? -20.835 1.654 0.247 1.00 56.97 102 ILE A N 1
ATOM 856 C CA . ILE A 1 102 ? -20.794 3.077 0.561 1.00 56.97 102 ILE A CA 1
ATOM 857 C C . ILE A 1 102 ? -21.939 3.706 -0.242 1.00 56.97 102 ILE A C 1
ATOM 859 O O . ILE A 1 102 ? -21.921 3.624 -1.477 1.00 56.97 102 ILE A O 1
ATOM 863 N N . PRO A 1 103 ? -22.977 4.258 0.411 1.00 70.00 103 PRO A N 1
ATOM 864 C CA . PRO A 1 103 ? -24.062 4.899 -0.310 1.00 70.00 103 PRO A CA 1
ATOM 865 C C . PRO A 1 103 ? -23.488 6.068 -1.113 1.00 70.00 103 PRO A C 1
ATOM 867 O O . PRO A 1 103 ? -22.575 6.759 -0.659 1.00 70.00 103 PRO A O 1
ATOM 870 N N . LYS A 1 104 ? -24.010 6.279 -2.326 1.00 59.41 104 LYS A N 1
ATOM 871 C CA . LYS A 1 104 ? -23.679 7.462 -3.127 1.00 59.41 104 LYS A CA 1
ATOM 872 C C . LYS A 1 104 ? -23.971 8.701 -2.279 1.00 59.41 104 LYS A C 1
ATOM 874 O O . LYS A 1 104 ? -25.127 8.971 -1.976 1.00 59.41 104 LYS A O 1
ATOM 879 N N . LEU A 1 105 ? -22.921 9.417 -1.888 1.00 54.41 105 LEU A N 1
ATOM 880 C CA . LEU A 1 105 ? -23.049 10.693 -1.199 1.00 54.41 105 LEU A CA 1
ATOM 881 C C . LEU A 1 105 ? -23.490 11.732 -2.228 1.00 54.41 105 LEU A C 1
ATOM 883 O O . LEU A 1 105 ? -22.774 12.005 -3.193 1.00 54.41 105 LEU A O 1
ATOM 887 N N . GLU A 1 106 ? -24.692 12.267 -2.044 1.00 78.69 106 GLU A N 1
ATOM 888 C CA . GLU A 1 106 ? -25.149 13.426 -2.800 1.00 78.69 106 GLU A CA 1
ATOM 889 C C . GLU A 1 106 ? -24.309 14.660 -2.430 1.00 78.69 106 GLU A C 1
ATOM 891 O O . GLU A 1 106 ? -23.775 14.732 -1.315 1.00 78.69 106 GLU A O 1
ATOM 896 N N . PRO A 1 107 ? -24.151 15.628 -3.352 1.00 73.31 107 PRO A N 1
ATOM 897 C CA . PRO A 1 107 ? -23.438 16.865 -3.069 1.00 73.31 107 PRO A CA 1
ATOM 898 C C . PRO A 1 107 ? -24.043 17.549 -1.844 1.00 73.31 107 PRO A C 1
ATOM 900 O O . PRO A 1 107 ? -25.233 17.855 -1.816 1.00 73.31 107 PRO A O 1
ATOM 903 N N . ILE A 1 108 ? -23.218 17.790 -0.828 1.00 57.50 108 ILE A N 1
ATOM 904 C CA . ILE A 1 108 ? -23.649 18.488 0.380 1.00 57.50 108 ILE A CA 1
ATOM 905 C C . ILE A 1 108 ? -23.895 19.945 -0.013 1.00 57.50 108 ILE A C 1
ATOM 907 O O . ILE A 1 108 ? -22.981 20.629 -0.481 1.00 57.50 108 ILE A O 1
ATOM 911 N N . SER A 1 109 ? -25.134 20.407 0.143 1.00 75.44 109 SER A N 1
ATOM 912 C CA . SER A 1 109 ? -25.507 21.796 -0.116 1.00 75.44 109 SER A CA 1
ATOM 913 C C . SER A 1 109 ? -24.645 22.760 0.715 1.00 75.44 109 SER A C 1
ATOM 915 O O . SER A 1 109 ? -24.255 22.412 1.835 1.00 75.44 109 SER A O 1
ATOM 917 N N . PRO A 1 110 ? -24.358 23.976 0.209 1.00 77.75 110 PRO A N 1
ATOM 918 C CA . PRO A 1 110 ? -23.617 24.985 0.958 1.00 77.75 110 PRO A CA 1
ATOM 919 C C . PRO A 1 110 ? -24.264 25.225 2.323 1.00 77.75 110 PRO A C 1
ATOM 921 O O . PRO A 1 110 ? -25.463 25.486 2.409 1.00 77.75 110 PRO A O 1
ATOM 924 N N . ILE A 1 111 ? -23.468 25.129 3.387 1.00 71.50 111 ILE A N 1
ATOM 925 C CA . ILE A 1 111 ? -23.931 25.424 4.743 1.00 71.50 111 ILE A CA 1
ATOM 926 C C . ILE A 1 111 ? -24.153 26.934 4.831 1.00 71.50 111 ILE A C 1
ATOM 928 O O . ILE A 1 111 ? -23.241 27.717 4.555 1.00 71.50 111 ILE A O 1
ATOM 932 N N . GLU A 1 112 ? -25.368 27.341 5.197 1.00 83.50 112 GLU A N 1
ATOM 933 C CA . GLU A 1 112 ? -25.688 28.751 5.399 1.00 83.50 112 GLU A CA 1
ATOM 934 C C . GLU A 1 112 ? -24.831 29.361 6.523 1.00 83.50 112 GLU A C 1
ATOM 936 O O . GLU A 1 112 ? -24.486 28.672 7.490 1.00 83.50 112 GLU A O 1
ATOM 941 N N . PRO A 1 113 ? -24.492 30.661 6.437 1.00 80.88 113 PRO A N 1
ATOM 942 C CA . PRO A 1 113 ? -23.737 31.339 7.480 1.00 80.88 113 PRO A CA 1
ATOM 943 C C . PRO A 1 113 ? -24.455 31.237 8.828 1.00 80.88 113 PRO A C 1
ATOM 945 O O . PRO A 1 113 ? -25.607 31.652 8.972 1.00 80.88 113 PRO A O 1
ATOM 948 N N . ILE A 1 114 ? -23.755 30.716 9.835 1.00 75.50 114 ILE A N 1
ATOM 949 C CA . ILE A 1 114 ? -24.276 30.668 11.201 1.00 75.50 114 ILE A CA 1
ATOM 950 C C . ILE A 1 114 ? -24.426 32.109 11.695 1.00 75.50 114 ILE A C 1
ATOM 952 O O . ILE A 1 114 ? -23.479 32.899 11.646 1.00 75.50 114 ILE A O 1
ATOM 956 N N . LYS A 1 115 ? -25.631 32.458 12.158 1.00 83.25 115 LYS A N 1
ATOM 957 C CA . LYS A 1 115 ? -25.907 33.776 12.737 1.00 83.25 115 LYS A CA 1
ATOM 958 C C . LYS A 1 115 ? -25.009 34.022 13.960 1.00 83.25 115 LYS A C 1
ATOM 960 O O . LYS A 1 115 ? -24.722 33.073 14.692 1.00 83.25 115 LYS A O 1
ATOM 965 N N . PRO A 1 116 ? -24.595 35.277 14.212 1.00 81.31 116 PRO A N 1
ATOM 966 C CA . PRO A 1 116 ? -23.857 35.629 15.419 1.00 81.31 116 PRO A CA 1
ATOM 967 C C . PRO A 1 116 ? -24.602 35.144 16.664 1.00 81.31 116 PRO A C 1
ATOM 969 O O . PRO A 1 116 ? -25.801 35.383 16.802 1.00 81.31 116 PRO A O 1
ATOM 972 N N . ILE A 1 117 ? -23.891 34.451 17.551 1.00 75.88 117 ILE A N 1
ATOM 973 C CA . ILE A 1 117 ? -24.443 34.023 18.836 1.00 75.88 117 ILE A CA 1
ATOM 974 C C . ILE A 1 117 ? -24.556 35.264 19.722 1.00 75.88 117 ILE A C 1
ATOM 976 O O . ILE A 1 117 ? -23.589 36.013 19.873 1.00 75.88 117 ILE A O 1
ATOM 980 N N . GLU A 1 118 ? -25.741 35.487 20.284 1.00 85.06 118 GLU A N 1
ATOM 981 C CA . GLU A 1 118 ? -25.976 36.583 21.219 1.00 85.06 118 GLU A CA 1
ATOM 982 C C . GLU A 1 118 ? -25.150 36.408 22.508 1.00 85.06 118 GLU A C 1
ATOM 984 O O . GLU A 1 118 ? -24.835 35.279 22.901 1.00 85.06 118 GLU A O 1
ATOM 989 N N . PRO A 1 119 ? -24.784 37.509 23.190 1.00 81.69 119 PRO A N 1
ATOM 990 C CA . PRO A 1 119 ? -24.066 37.443 24.455 1.00 81.69 119 PRO A CA 1
ATOM 991 C C . PRO A 1 119 ? -24.839 36.608 25.480 1.00 81.69 119 PRO A C 1
ATOM 993 O O . PRO A 1 119 ? -25.994 36.892 25.786 1.00 81.69 119 PRO A O 1
ATOM 996 N N . ILE A 1 120 ? -24.187 35.587 26.035 1.00 75.69 120 ILE A N 1
ATOM 997 C CA . ILE A 1 120 ? -24.775 34.771 27.099 1.00 75.69 120 ILE A CA 1
ATOM 998 C C . ILE A 1 120 ? -24.831 35.614 28.377 1.00 75.69 120 ILE A C 1
ATOM 1000 O O . ILE A 1 120 ? -23.824 36.194 28.792 1.00 75.69 120 ILE A O 1
ATOM 1004 N N . GLU A 1 121 ? -26.003 35.667 29.011 1.00 84.38 121 GLU A N 1
ATOM 1005 C CA . GLU A 1 121 ? -26.177 36.351 30.291 1.00 84.38 121 GLU A CA 1
ATOM 1006 C C . GLU A 1 121 ? -25.291 35.746 31.400 1.00 84.38 121 GLU A C 1
ATOM 1008 O O . GLU A 1 121 ? -25.013 34.540 31.401 1.00 84.38 121 GLU A O 1
ATOM 1013 N N . PRO A 1 122 ? -24.873 36.547 32.398 1.00 81.12 122 PRO A N 1
ATOM 1014 C CA . PRO A 1 122 ? -24.094 36.056 33.527 1.00 81.12 122 PRO A CA 1
ATOM 1015 C C . PRO A 1 122 ? -24.819 34.928 34.270 1.00 81.12 122 PRO A C 1
ATOM 1017 O O . PRO A 1 122 ? -25.929 35.096 34.782 1.00 81.12 122 PRO A O 1
ATOM 1020 N N . ILE A 1 123 ? -24.163 33.774 34.386 1.00 73.94 123 ILE A N 1
ATOM 1021 C CA . ILE A 1 123 ? -24.695 32.640 35.143 1.00 73.94 123 ILE A CA 1
ATOM 1022 C C . ILE A 1 123 ? -24.764 33.028 36.627 1.00 73.94 123 ILE A C 1
ATOM 1024 O O . ILE A 1 123 ? -23.769 33.445 37.225 1.00 73.94 123 ILE A O 1
ATOM 1028 N N . LYS A 1 124 ? -25.945 32.873 37.239 1.00 79.38 124 LYS A N 1
ATOM 1029 C CA . LYS A 1 124 ? -26.139 33.115 38.677 1.00 79.38 124 LYS A CA 1
ATOM 1030 C C . LYS A 1 124 ? -25.240 32.189 39.515 1.00 79.38 124 LYS A C 1
ATOM 1032 O O . LYS A 1 124 ? -25.069 31.025 39.147 1.00 79.38 124 LYS A O 1
ATOM 1037 N N . PRO A 1 125 ? -24.731 32.647 40.675 1.00 76.56 125 PRO A N 1
ATOM 1038 C CA . PRO A 1 125 ? -23.926 31.815 41.563 1.00 76.56 125 PRO A CA 1
ATOM 1039 C C . PRO A 1 125 ? -24.652 30.520 41.938 1.00 76.56 125 PRO A C 1
ATOM 1041 O O . PRO A 1 125 ? -25.782 30.540 42.435 1.00 76.56 125 PRO A O 1
ATOM 1044 N N . ILE A 1 126 ? -23.993 29.385 41.712 1.00 66.44 126 ILE A N 1
ATOM 1045 C CA . ILE A 1 126 ? -24.510 28.075 42.109 1.00 66.44 126 ILE A CA 1
ATOM 1046 C C . ILE A 1 126 ? -24.479 28.003 43.642 1.00 66.44 126 ILE A C 1
ATOM 1048 O O . ILE A 1 126 ? -23.456 28.296 44.264 1.00 66.44 126 ILE A O 1
ATOM 1052 N N . ARG A 1 127 ? -25.602 27.624 44.271 1.00 67.94 127 ARG A N 1
ATOM 1053 C CA . ARG A 1 127 ? -25.657 27.437 45.731 1.00 67.94 127 ARG A CA 1
ATOM 1054 C C . ARG A 1 127 ? -24.707 26.309 46.162 1.00 67.94 127 ARG A C 1
ATOM 1056 O O . ARG A 1 127 ? -24.581 25.326 45.430 1.00 67.94 127 ARG A O 1
ATOM 1063 N N . PRO A 1 128 ? -24.095 26.386 47.358 1.00 67.56 128 PRO A N 1
ATOM 1064 C CA . PRO A 1 128 ? -23.263 25.307 47.875 1.00 67.56 128 PRO A CA 1
ATOM 1065 C C . PRO A 1 128 ? -24.065 24.006 47.948 1.00 67.56 128 PRO A C 1
ATOM 1067 O O . PRO A 1 128 ? -25.099 23.938 48.614 1.00 67.56 128 PRO A O 1
ATOM 1070 N N . ILE A 1 129 ? -23.592 22.969 47.259 1.00 60.78 129 ILE A N 1
ATOM 1071 C CA . ILE A 1 129 ? -24.168 21.628 47.357 1.00 60.78 129 ILE A CA 1
ATOM 1072 C C . ILE A 1 129 ? -23.953 21.151 48.801 1.00 60.78 129 ILE A C 1
ATOM 1074 O O . ILE A 1 129 ? -22.820 21.117 49.286 1.00 60.78 129 ILE A O 1
ATOM 1078 N N . GLY A 1 130 ? -25.048 20.829 49.497 1.00 62.31 130 GLY A N 1
ATOM 1079 C CA . GLY A 1 130 ? -25.040 20.351 50.882 1.00 62.31 130 GLY A CA 1
ATOM 1080 C C . GLY A 1 130 ? -24.112 19.146 51.103 1.00 62.31 130 GLY A C 1
ATOM 1081 O O . GLY A 1 130 ? -23.758 18.431 50.166 1.00 62.31 130 GLY A O 1
ATOM 1082 N N . LYS A 1 131 ? -23.688 18.948 52.361 1.00 63.06 131 LYS A N 1
ATOM 1083 C CA . LYS A 1 131 ? -22.618 18.020 52.781 1.00 63.06 131 LYS A CA 1
ATOM 1084 C C . LYS A 1 131 ? -22.699 16.657 52.068 1.00 63.06 131 LYS A C 1
ATOM 1086 O O . LYS A 1 131 ? -23.619 15.883 52.296 1.00 63.06 131 LYS A O 1
ATOM 1091 N N . ARG A 1 132 ? -21.655 16.353 51.284 1.00 60.03 132 ARG A N 1
ATOM 1092 C CA . ARG A 1 132 ? -21.430 15.160 50.431 1.00 60.03 132 ARG A CA 1
ATOM 1093 C C . ARG A 1 132 ? -21.494 13.783 51.119 1.00 60.03 132 ARG A C 1
ATOM 1095 O O . ARG A 1 132 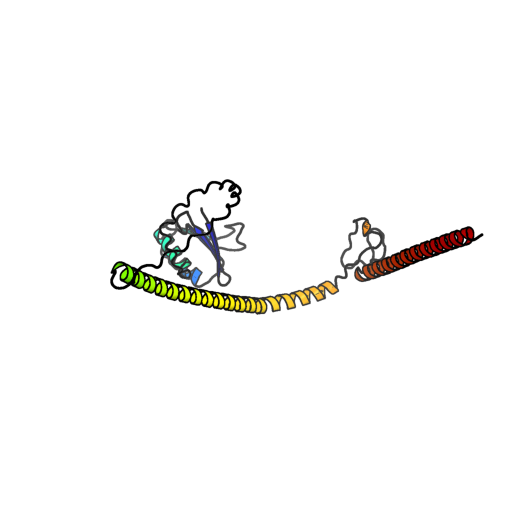? -21.197 12.774 50.485 1.00 60.03 132 ARG A O 1
ATOM 1102 N N . LYS A 1 133 ? -21.784 13.701 52.415 1.00 56.94 133 LYS A N 1
ATOM 1103 C CA . LYS A 1 133 ? -21.617 12.452 53.163 1.00 56.94 133 LYS A CA 1
ATOM 1104 C C . LYS A 1 133 ? -22.889 11.610 53.050 1.00 56.94 133 LYS A C 1
ATOM 1106 O O . LYS A 1 133 ? -23.893 11.949 53.659 1.00 56.94 133 LYS A O 1
ATOM 1111 N N . ASN A 1 134 ? -22.778 10.511 52.297 1.00 58.34 134 ASN A N 1
ATOM 1112 C CA . ASN A 1 134 ? -23.692 9.356 52.240 1.00 58.34 134 ASN A CA 1
ATOM 1113 C C . ASN A 1 134 ? -24.757 9.354 51.133 1.00 58.34 134 ASN A C 1
ATOM 1115 O O . ASN A 1 134 ? -25.889 8.954 51.372 1.00 58.34 134 ASN A O 1
ATOM 1119 N N . ASN A 1 135 ? -24.399 9.729 49.904 1.00 68.50 135 ASN A N 1
ATOM 1120 C CA . ASN A 1 135 ? -25.238 9.414 48.746 1.00 68.50 135 ASN A CA 1
ATOM 1121 C C . ASN A 1 135 ? -24.479 8.456 47.811 1.00 68.50 135 ASN A C 1
ATOM 1123 O O . ASN A 1 135 ? -23.430 8.800 47.267 1.00 68.50 135 ASN A O 1
ATOM 1127 N N . GLU A 1 136 ? -25.008 7.238 47.672 1.00 73.75 136 GLU A N 1
ATOM 1128 C CA . GLU A 1 136 ? -24.470 6.133 46.861 1.00 73.75 136 GLU A CA 1
ATOM 1129 C C . GLU A 1 136 ? -24.222 6.531 45.401 1.00 73.75 136 GLU A C 1
ATOM 1131 O O . GLU A 1 136 ? -23.233 6.106 44.806 1.00 73.75 136 GLU A O 1
ATOM 1136 N N . LYS A 1 137 ? -25.024 7.456 44.863 1.00 75.50 137 LYS A N 1
ATOM 1137 C CA . LYS A 1 137 ? -24.867 8.000 43.508 1.00 75.50 137 LYS A CA 1
ATOM 1138 C C . LYS A 1 137 ? -23.528 8.716 43.308 1.00 75.50 137 LYS A C 1
ATOM 1140 O O . LYS A 1 137 ? -22.978 8.701 42.211 1.00 75.50 137 LYS A O 1
ATOM 1145 N N . TRP A 1 138 ? -22.983 9.340 44.356 1.00 77.19 138 TRP A N 1
ATOM 1146 C CA . TRP A 1 138 ? -21.667 9.986 44.281 1.00 77.19 138 TRP A CA 1
ATOM 1147 C C . TRP A 1 138 ? -20.522 8.979 44.315 1.00 77.19 138 TRP A C 1
ATOM 1149 O O . TRP A 1 138 ? -19.512 9.214 43.662 1.00 77.19 138 TRP A O 1
ATOM 1159 N N . LYS A 1 139 ? -20.691 7.842 45.004 1.00 80.81 139 LYS A N 1
ATOM 1160 C CA . LYS A 1 139 ? -19.712 6.749 44.945 1.00 80.81 139 LYS A CA 1
ATOM 1161 C C . LYS A 1 139 ? -19.651 6.165 43.536 1.00 80.81 139 LYS A C 1
ATOM 1163 O O . LYS A 1 139 ? -18.565 6.023 42.992 1.00 80.81 139 LYS A O 1
ATOM 1168 N N . GLU A 1 140 ? -20.810 5.924 42.921 1.00 84.94 140 GLU A N 1
ATOM 1169 C CA . GLU A 1 140 ? -20.888 5.459 41.530 1.00 84.94 140 GLU A CA 1
ATOM 1170 C C . GLU A 1 140 ? -20.240 6.458 40.556 1.00 84.94 140 GLU A C 1
ATOM 1172 O O . GLU A 1 140 ? -19.517 6.068 39.639 1.00 84.94 140 GLU A O 1
ATOM 1177 N N . TYR A 1 141 ? -20.467 7.759 40.763 1.00 83.00 141 TYR A N 1
ATOM 1178 C CA . TYR A 1 141 ? -19.845 8.804 39.952 1.00 83.00 141 TYR A CA 1
ATOM 1179 C C . TYR A 1 141 ? -18.315 8.821 40.098 1.00 83.00 141 TYR A C 1
ATOM 1181 O O . TYR A 1 141 ? -17.613 8.858 39.088 1.00 83.00 141 TYR A O 1
ATOM 1189 N N . ASP A 1 142 ? -17.790 8.745 41.324 1.00 87.19 142 ASP A N 1
ATOM 1190 C CA . ASP A 1 142 ? -16.344 8.690 41.575 1.00 87.19 142 ASP A CA 1
ATOM 1191 C C . ASP A 1 142 ? -15.705 7.432 40.958 1.00 87.19 142 ASP A C 1
ATOM 1193 O O . ASP A 1 142 ? -14.624 7.515 40.370 1.00 87.19 142 ASP A O 1
ATOM 1197 N N . GLU A 1 143 ? -16.383 6.282 41.023 1.00 91.31 143 GLU A N 1
ATOM 1198 C CA . GLU A 1 143 ? -15.957 5.030 40.378 1.00 91.31 143 GLU A CA 1
ATOM 1199 C C . GLU A 1 143 ? -15.867 5.196 38.852 1.00 91.31 143 GLU A C 1
ATOM 1201 O O . GLU A 1 143 ? -14.843 4.885 38.238 1.00 91.31 143 GLU A O 1
ATOM 1206 N N . LYS A 1 144 ? -16.908 5.769 38.230 1.00 93.25 144 LYS A N 1
ATOM 1207 C CA . LYS A 1 144 ? -16.918 6.063 36.788 1.00 93.25 144 LYS A CA 1
ATOM 1208 C C . LYS A 1 144 ? -15.801 7.029 36.412 1.00 93.25 144 LYS A C 1
ATOM 1210 O O . LYS A 1 144 ? -15.139 6.826 35.397 1.00 93.25 144 LYS A O 1
ATOM 1215 N N . MET A 1 145 ? -15.551 8.053 37.226 1.00 90.00 145 MET A N 1
ATOM 1216 C CA . MET A 1 145 ? -14.467 9.003 36.977 1.00 90.00 145 MET A CA 1
ATOM 1217 C C . MET A 1 145 ? -13.088 8.339 37.026 1.00 90.00 145 MET A C 1
ATOM 1219 O O . MET A 1 145 ? -12.249 8.650 36.179 1.00 90.00 145 MET A O 1
ATOM 1223 N N . LYS A 1 146 ? -12.860 7.385 37.939 1.00 93.69 146 LYS A N 1
ATOM 1224 C CA . LYS A 1 146 ? -11.625 6.582 37.956 1.00 93.69 146 LYS A CA 1
ATOM 1225 C C . LYS A 1 146 ? -11.478 5.741 36.688 1.00 93.69 146 LYS A C 1
ATOM 1227 O O . LYS A 1 146 ? -10.426 5.785 36.054 1.00 93.69 146 LYS A O 1
ATOM 1232 N N . GLN A 1 147 ? -12.547 5.070 36.253 1.00 93.19 147 GLN A N 1
ATOM 1233 C CA . GLN A 1 147 ? -12.541 4.303 35.000 1.00 93.19 147 GLN A CA 1
ATOM 1234 C C . GLN A 1 147 ? -12.239 5.190 33.783 1.00 93.19 147 GLN A C 1
ATOM 1236 O O . GLN A 1 147 ? -11.481 4.801 32.894 1.00 93.19 147 GLN A O 1
ATOM 1241 N N . TYR A 1 148 ? -12.796 6.404 33.733 1.00 90.25 148 TYR A N 1
ATOM 1242 C CA . TYR A 1 148 ? -12.472 7.373 32.684 1.00 90.25 148 TYR A CA 1
ATOM 1243 C C . TYR A 1 148 ? -10.998 7.784 32.714 1.00 90.25 148 TYR A C 1
ATOM 1245 O O . TYR A 1 148 ? -10.362 7.839 31.662 1.00 90.25 148 TYR A O 1
ATOM 1253 N N . GLN A 1 149 ? -10.433 8.040 33.895 1.00 92.12 149 GLN A N 1
ATOM 1254 C CA . GLN A 1 149 ? -9.015 8.378 34.033 1.00 92.12 149 GLN A CA 1
ATOM 1255 C C . GLN A 1 149 ? -8.104 7.239 33.560 1.00 92.12 149 GLN A C 1
ATOM 1257 O O . GLN A 1 149 ? -7.119 7.498 32.869 1.00 92.12 149 GLN A O 1
ATOM 1262 N N . GLU A 1 150 ? -8.435 5.988 33.875 1.00 95.38 150 GLU A N 1
ATOM 1263 C CA . GLU A 1 150 ? -7.698 4.816 33.391 1.00 95.38 150 GLU A CA 1
ATOM 1264 C C . GLU A 1 150 ? -7.790 4.676 31.869 1.00 95.38 150 GLU A C 1
ATOM 1266 O O . GLU A 1 150 ? -6.766 4.542 31.195 1.00 95.38 150 GLU A O 1
ATOM 1271 N N . LYS A 1 151 ? -8.989 4.824 31.292 1.00 94.56 151 LYS A N 1
ATOM 1272 C CA . LYS A 1 151 ? -9.166 4.836 29.831 1.00 94.56 151 LYS A CA 1
ATOM 1273 C C . LYS A 1 151 ? -8.340 5.937 29.165 1.00 94.56 151 LYS A C 1
ATOM 1275 O O . LYS A 1 151 ? -7.705 5.684 28.144 1.00 94.56 151 LYS A O 1
ATOM 1280 N N . MET A 1 152 ? -8.278 7.129 29.753 1.00 86.88 152 MET A N 1
ATOM 1281 C CA . MET A 1 152 ? -7.453 8.218 29.222 1.00 86.88 152 MET A CA 1
ATOM 1282 C C . MET A 1 152 ? -5.953 7.910 29.293 1.00 86.88 152 MET A C 1
ATOM 1284 O O . MET A 1 152 ? -5.233 8.240 28.351 1.00 86.88 152 MET A O 1
ATOM 1288 N N . LYS A 1 153 ? -5.481 7.233 30.350 1.00 93.62 153 LYS A N 1
ATOM 1289 C CA . LYS A 1 153 ? -4.085 6.769 30.438 1.00 93.62 153 LYS A CA 1
ATOM 1290 C C . LYS A 1 153 ? -3.761 5.763 29.333 1.00 93.62 153 LYS A C 1
ATOM 1292 O O . LYS A 1 153 ? -2.810 5.981 28.590 1.00 93.62 153 LYS A O 1
ATOM 1297 N N . THR A 1 154 ? -4.601 4.744 29.148 1.00 94.31 154 THR A N 1
ATOM 1298 C CA . THR A 1 154 ? -4.393 3.743 28.080 1.00 94.31 154 THR A CA 1
ATOM 1299 C C . THR A 1 154 ? -4.444 4.363 26.680 1.00 94.31 154 THR A C 1
ATOM 1301 O O . THR A 1 154 ? -3.698 3.972 25.783 1.00 94.31 154 THR A O 1
ATOM 1304 N N . TYR A 1 155 ? -5.304 5.363 26.459 1.00 86.81 155 TYR A N 1
ATOM 1305 C CA . TYR A 1 155 ? -5.336 6.102 25.198 1.00 86.81 155 TYR A CA 1
ATOM 1306 C C . TYR A 1 155 ? -4.045 6.902 24.974 1.00 86.81 155 TYR A C 1
ATOM 1308 O O . TYR A 1 155 ? -3.476 6.851 23.884 1.00 86.81 155 TYR A O 1
ATOM 1316 N N . ALA A 1 156 ? -3.547 7.591 26.003 1.00 93.12 156 ALA A N 1
ATOM 1317 C CA . ALA A 1 156 ? -2.289 8.328 25.926 1.00 93.12 156 ALA A CA 1
ATOM 1318 C C . ALA A 1 156 ? -1.088 7.408 25.631 1.00 93.12 156 ALA A C 1
ATOM 1320 O O . ALA A 1 156 ? -0.224 7.766 24.830 1.00 93.12 156 ALA A O 1
ATOM 1321 N N . GLU A 1 157 ? -1.054 6.213 26.222 1.00 94.75 157 GLU A N 1
ATOM 1322 C CA . GLU A 1 157 ? -0.023 5.201 25.957 1.00 94.75 157 GLU A CA 1
ATOM 1323 C C . GLU A 1 157 ? -0.061 4.708 24.506 1.00 94.75 157 GLU A C 1
ATOM 1325 O O . GLU A 1 157 ? 0.969 4.732 23.831 1.00 94.75 157 GLU A O 1
ATOM 1330 N N . ARG A 1 158 ? -1.248 4.375 23.978 1.00 95.44 158 ARG A N 1
ATOM 1331 C CA . ARG A 1 158 ? -1.408 3.987 22.563 1.00 95.44 158 ARG A CA 1
ATOM 1332 C C . ARG A 1 158 ? -0.980 5.091 21.600 1.00 95.44 158 ARG A C 1
ATOM 1334 O O . ARG A 1 158 ? -0.329 4.822 20.595 1.00 95.44 158 ARG A O 1
ATOM 1341 N N . MET A 1 159 ? -1.301 6.347 21.912 1.00 86.38 159 MET A N 1
ATOM 1342 C CA . MET A 1 159 ? -0.859 7.489 21.104 1.00 86.38 159 MET A CA 1
ATOM 1343 C C . MET A 1 159 ? 0.666 7.641 21.105 1.00 86.38 159 MET A C 1
ATOM 1345 O O . MET A 1 159 ? 1.254 7.987 20.078 1.00 86.38 159 MET A O 1
ATOM 1349 N N . LYS A 1 160 ? 1.320 7.350 22.235 1.00 92.12 160 LYS A N 1
ATOM 1350 C CA . LYS A 1 160 ? 2.782 7.349 22.337 1.00 92.12 160 LYS A CA 1
ATOM 1351 C C . LYS A 1 160 ? 3.402 6.234 21.490 1.00 92.12 160 LYS A C 1
ATOM 1353 O O . LYS A 1 160 ? 4.353 6.502 20.758 1.00 92.12 160 LYS A O 1
ATOM 1358 N N . GLU A 1 161 ? 2.844 5.028 21.545 1.00 94.31 161 GLU A N 1
ATOM 1359 C CA . GLU A 1 161 ? 3.279 3.888 20.728 1.00 94.31 161 GLU A CA 1
ATOM 1360 C C . GLU A 1 161 ? 3.128 4.177 19.225 1.00 94.31 161 GLU A C 1
ATOM 1362 O O . GLU A 1 161 ? 4.067 3.985 18.449 1.00 94.31 161 GLU A O 1
ATOM 1367 N N . TYR A 1 162 ? 1.982 4.726 18.812 1.00 86.44 162 TYR A N 1
ATOM 1368 C CA . TYR A 1 162 ? 1.751 5.131 17.425 1.00 86.44 162 TYR A CA 1
ATOM 1369 C C . TYR A 1 162 ? 2.789 6.158 16.948 1.00 86.44 162 TYR A C 1
ATOM 1371 O O . TYR A 1 162 ? 3.362 6.019 15.864 1.00 86.44 162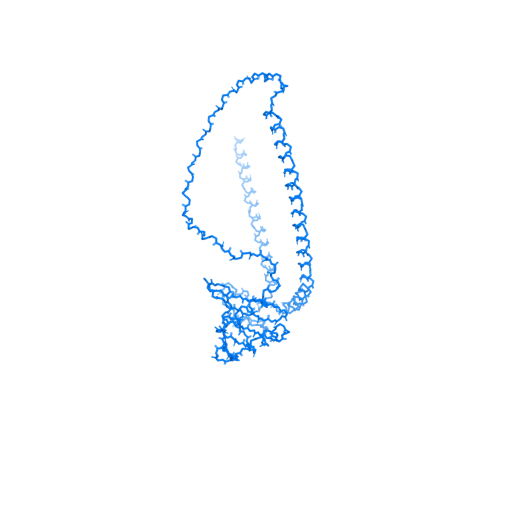 TYR A O 1
ATOM 1379 N N . GLY A 1 163 ? 3.091 7.158 17.783 1.00 92.25 163 GLY A N 1
ATOM 1380 C CA . GLY A 1 163 ? 4.140 8.137 17.501 1.00 92.25 163 GLY A CA 1
ATOM 1381 C C . GLY A 1 163 ? 5.520 7.497 17.308 1.00 92.25 163 GLY A C 1
ATOM 1382 O O . GLY A 1 163 ? 6.237 7.859 16.374 1.00 92.25 163 GLY A O 1
ATOM 1383 N N . GLN A 1 164 ? 5.878 6.513 18.137 1.00 93.62 164 GLN A N 1
ATOM 1384 C CA . GLN A 1 164 ? 7.145 5.779 18.016 1.00 93.62 164 GLN A CA 1
ATOM 1385 C C . GLN A 1 164 ? 7.212 4.954 16.724 1.00 93.62 164 GLN A C 1
ATOM 1387 O O . GLN A 1 164 ? 8.211 5.022 16.005 1.00 93.62 164 GLN A O 1
ATOM 1392 N N . ARG A 1 165 ? 6.133 4.243 16.374 1.00 93.31 165 ARG A N 1
ATOM 1393 C CA . ARG A 1 165 ? 6.046 3.480 15.116 1.00 93.31 165 ARG A CA 1
ATOM 1394 C C . ARG A 1 165 ? 6.204 4.380 13.890 1.00 93.31 165 ARG A C 1
ATOM 1396 O O . ARG A 1 165 ? 6.928 4.029 12.959 1.00 93.31 165 ARG A O 1
ATOM 1403 N N . MET A 1 166 ? 5.582 5.558 13.906 1.00 85.06 166 MET A N 1
ATOM 1404 C CA . MET A 1 166 ? 5.726 6.547 12.832 1.00 85.06 166 MET A CA 1
ATOM 1405 C C . MET A 1 166 ? 7.164 7.061 12.699 1.00 85.06 166 MET A C 1
ATOM 1407 O O . MET A 1 166 ? 7.677 7.175 11.585 1.00 85.06 166 MET A O 1
ATOM 1411 N N . GLN A 1 167 ? 7.849 7.330 13.812 1.00 87.88 167 GLN A N 1
ATOM 1412 C CA . GLN A 1 167 ? 9.263 7.724 13.785 1.00 87.88 167 GLN A CA 1
ATOM 1413 C C . GLN A 1 167 ? 10.152 6.621 13.202 1.00 87.88 167 GLN A C 1
ATOM 1415 O O . GLN A 1 167 ? 11.039 6.904 12.392 1.00 87.88 167 GLN A O 1
ATOM 1420 N N . GLU A 1 168 ? 9.900 5.361 13.559 1.00 93.69 168 GLU A N 1
ATOM 1421 C CA . GLU A 1 168 ? 10.640 4.235 12.996 1.00 93.69 168 GLU A CA 1
ATOM 1422 C C . GLU A 1 168 ? 10.397 4.078 11.491 1.00 93.69 168 GLU A C 1
ATOM 1424 O O . GLU A 1 168 ? 11.350 3.862 10.737 1.00 93.69 168 GLU A O 1
ATOM 1429 N N . TYR A 1 169 ? 9.154 4.247 11.037 1.00 88.19 169 TYR A N 1
ATOM 1430 C CA . TYR A 1 169 ? 8.825 4.255 9.614 1.00 88.19 169 TYR A CA 1
ATOM 1431 C C . TYR A 1 169 ? 9.597 5.350 8.865 1.00 88.19 169 TYR A C 1
ATOM 1433 O O . TYR A 1 169 ? 10.253 5.070 7.860 1.00 88.19 169 TYR A O 1
ATOM 1441 N N . HIS A 1 170 ? 9.610 6.581 9.387 1.00 85.81 170 HIS A N 1
ATOM 1442 C CA . HIS A 1 170 ? 10.391 7.673 8.798 1.00 85.81 170 HIS A CA 1
ATOM 1443 C C . HIS A 1 170 ? 11.893 7.366 8.750 1.00 85.81 170 HIS A C 1
ATOM 1445 O O . HIS A 1 170 ? 12.538 7.650 7.738 1.00 85.81 170 HIS A O 1
ATOM 1451 N N . ARG A 1 171 ? 12.452 6.739 9.794 1.00 91.81 171 ARG A N 1
ATOM 1452 C CA . ARG A 1 171 ? 13.857 6.303 9.815 1.00 91.81 171 ARG A CA 1
ATOM 1453 C C . ARG A 1 171 ? 14.148 5.269 8.725 1.00 91.81 171 ARG A C 1
ATOM 1455 O O . ARG A 1 171 ? 15.102 5.441 7.969 1.00 91.81 171 ARG A O 1
ATOM 1462 N N . LYS A 1 172 ? 13.308 4.236 8.601 1.00 93.62 172 LYS A N 1
ATOM 1463 C CA . LYS A 1 172 ? 13.435 3.201 7.558 1.00 93.62 172 LYS A CA 1
ATOM 1464 C C . LYS A 1 172 ? 13.344 3.808 6.157 1.00 93.62 172 LYS A C 1
ATOM 1466 O O . LYS A 1 172 ? 14.159 3.485 5.294 1.00 93.62 172 LYS A O 1
ATOM 1471 N N . MET A 1 173 ? 12.421 4.746 5.954 1.00 83.50 173 MET A N 1
ATOM 1472 C CA . MET A 1 173 ? 12.296 5.478 4.693 1.00 83.50 173 MET A CA 1
ATOM 1473 C C . MET A 1 173 ? 13.541 6.314 4.377 1.00 83.50 173 MET A C 1
ATOM 1475 O O . MET A 1 173 ? 13.990 6.315 3.233 1.00 83.50 173 MET A O 1
ATOM 1479 N N . ALA A 1 174 ? 14.141 6.978 5.367 1.00 85.81 174 ALA A N 1
ATOM 1480 C CA . ALA A 1 174 ? 15.382 7.733 5.182 1.00 85.81 174 ALA A CA 1
ATOM 1481 C C . ALA A 1 174 ? 16.585 6.829 4.841 1.00 85.81 174 ALA A C 1
ATOM 1483 O O . ALA A 1 174 ? 17.424 7.174 4.008 1.00 85.81 174 ALA A O 1
ATOM 1484 N N . GLU A 1 175 ? 16.673 5.645 5.448 1.00 91.12 175 GLU A N 1
ATOM 1485 C CA . GLU A 1 175 ? 17.701 4.660 5.096 1.00 91.12 175 GLU A CA 1
ATOM 1486 C C . GLU A 1 175 ? 17.505 4.120 3.673 1.00 91.12 175 GLU A C 1
ATOM 1488 O O . GLU A 1 175 ? 18.474 3.976 2.922 1.00 91.12 175 GLU A O 1
ATOM 1493 N N . TYR A 1 176 ? 16.259 3.854 3.276 1.00 84.69 176 TYR A N 1
ATOM 1494 C CA . TYR A 1 176 ? 15.927 3.404 1.926 1.00 84.69 176 TYR A CA 1
ATOM 1495 C C . TYR A 1 176 ? 16.290 4.452 0.867 1.00 84.69 176 TYR A C 1
ATOM 1497 O O . TYR A 1 176 ? 16.959 4.130 -0.119 1.00 84.69 176 TYR A O 1
ATOM 1505 N N . THR A 1 177 ? 15.936 5.721 1.091 1.00 77.3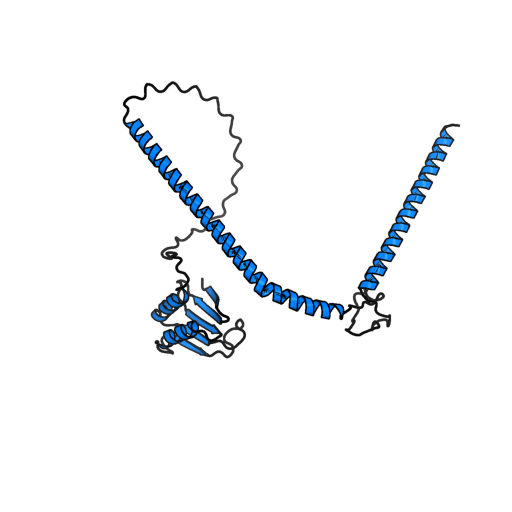8 177 THR A N 1
ATOM 1506 C CA . THR A 1 177 ? 16.292 6.813 0.172 1.00 77.38 177 THR A CA 1
ATOM 1507 C C . THR A 1 177 ? 17.802 7.012 0.082 1.00 77.38 177 THR A C 1
ATOM 1509 O O . THR A 1 177 ? 18.319 7.210 -1.018 1.00 77.38 177 THR A O 1
ATOM 1512 N N . LYS A 1 178 ? 18.540 6.870 1.191 1.00 86.81 178 LYS A N 1
ATOM 1513 C CA . LYS A 1 178 ? 20.010 6.890 1.177 1.00 86.81 178 LYS A CA 1
ATOM 1514 C C . LYS A 1 178 ? 20.592 5.748 0.338 1.00 86.81 178 LYS A C 1
ATOM 1516 O O . LYS A 1 178 ? 21.445 5.997 -0.511 1.00 86.81 178 LYS A O 1
ATOM 1521 N N . LYS A 1 179 ? 20.105 4.513 0.511 1.00 89.94 179 LYS A N 1
ATOM 1522 C CA . LYS A 1 179 ? 20.541 3.350 -0.289 1.00 89.94 179 LYS A CA 1
ATOM 1523 C C . LYS A 1 179 ? 20.251 3.541 -1.779 1.00 89.94 179 LYS A C 1
ATOM 1525 O O . LYS A 1 179 ? 21.090 3.202 -2.615 1.00 89.94 179 LYS A O 1
ATOM 1530 N N . LEU A 1 180 ? 19.094 4.108 -2.124 1.00 77.88 180 LEU A N 1
ATOM 1531 C CA . LEU A 1 180 ? 18.771 4.478 -3.503 1.00 77.88 180 LEU A CA 1
ATOM 1532 C C . LEU A 1 180 ? 19.737 5.539 -4.041 1.00 77.88 180 LEU A C 1
ATOM 1534 O O . LEU A 1 180 ? 20.270 5.375 -5.137 1.00 77.88 180 LEU A O 1
ATOM 1538 N N . ALA A 1 181 ? 20.020 6.590 -3.271 1.00 78.00 181 ALA A N 1
ATOM 1539 C CA . ALA A 1 181 ? 20.974 7.62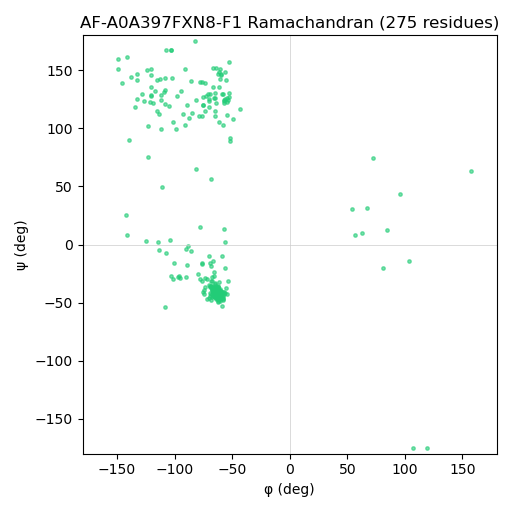3 -3.664 1.00 78.00 181 ALA A CA 1
ATOM 1540 C C . ALA A 1 181 ? 22.398 7.065 -3.845 1.00 78.00 181 ALA A C 1
ATOM 1542 O O . ALA A 1 181 ? 23.095 7.456 -4.775 1.00 78.00 181 ALA A O 1
ATOM 1543 N N . GLU A 1 182 ? 22.834 6.110 -3.027 1.00 83.50 182 GLU A N 1
ATOM 1544 C CA . GLU A 1 182 ? 24.137 5.456 -3.195 1.00 83.50 182 GLU A CA 1
ATOM 1545 C C . GLU A 1 182 ? 24.193 4.570 -4.449 1.00 83.50 182 GLU A C 1
ATOM 1547 O O . GLU A 1 182 ? 25.188 4.613 -5.182 1.00 83.50 182 GLU A O 1
ATOM 1552 N N . LYS A 1 183 ? 23.128 3.802 -4.722 1.00 81.56 183 LYS A N 1
ATOM 1553 C CA . LYS A 1 183 ? 23.029 2.925 -5.902 1.00 81.56 183 LYS A CA 1
ATOM 1554 C C . LYS A 1 183 ? 22.912 3.716 -7.208 1.00 81.56 183 LYS A C 1
ATOM 1556 O O . LYS A 1 183 ? 23.593 3.400 -8.181 1.00 81.56 183 LYS A O 1
ATOM 1561 N N . PHE A 1 184 ? 22.074 4.750 -7.235 1.00 74.94 184 PHE A N 1
ATOM 1562 C CA . PHE A 1 184 ? 21.727 5.475 -8.462 1.00 74.94 184 PHE A CA 1
ATOM 1563 C C . PHE A 1 184 ? 22.441 6.824 -8.608 1.00 74.94 184 PHE A C 1
ATOM 1565 O O . PHE A 1 184 ? 22.712 7.246 -9.730 1.00 74.94 184 PHE A O 1
ATOM 1572 N N . GLY A 1 185 ? 22.833 7.473 -7.511 1.00 61.09 185 GLY A N 1
ATOM 1573 C CA . GLY A 1 185 ? 23.583 8.735 -7.535 1.00 61.09 185 GLY A CA 1
ATOM 1574 C C . GLY A 1 185 ? 25.011 8.581 -8.061 1.00 61.09 185 GLY A C 1
ATOM 1575 O O . GLY A 1 185 ? 25.513 9.468 -8.745 1.00 61.09 185 GLY A O 1
ATOM 1576 N N . LYS A 1 186 ? 25.660 7.427 -7.842 1.00 54.72 186 LYS A N 1
ATOM 1577 C CA . LYS A 1 186 ? 26.965 7.125 -8.465 1.00 54.72 186 LYS A CA 1
ATOM 1578 C C . LYS A 1 186 ? 26.842 6.890 -9.976 1.00 54.72 186 LYS A C 1
ATOM 1580 O O . LYS A 1 186 ? 27.724 7.301 -10.730 1.00 54.72 186 LYS A O 1
ATOM 1585 N N . LYS A 1 187 ? 25.734 6.284 -10.423 1.00 51.50 187 LYS A N 1
ATOM 1586 C CA . LYS A 1 187 ? 25.455 6.042 -11.845 1.00 51.50 187 LYS A CA 1
ATOM 1587 C C . LYS A 1 187 ? 25.200 7.363 -12.578 1.00 51.50 187 LYS A C 1
ATOM 1589 O O . LYS A 1 187 ? 25.899 7.642 -13.551 1.00 51.50 187 LYS A O 1
ATOM 1594 N N . SER A 1 188 ? 24.353 8.233 -12.021 1.00 45.72 188 SER A N 1
ATOM 1595 C CA . SER A 1 188 ? 24.049 9.547 -12.600 1.00 45.72 188 SER A CA 1
ATOM 1596 C C . SER A 1 188 ? 25.237 10.514 -12.584 1.00 45.72 188 SER A C 1
ATOM 1598 O O . SER A 1 188 ? 25.424 11.227 -13.558 1.00 45.72 188 SER A O 1
ATOM 1600 N N . LEU A 1 189 ? 26.107 10.516 -11.565 1.00 44.88 189 LEU A N 1
ATOM 1601 C CA . LEU A 1 189 ? 27.333 11.336 -11.575 1.00 44.88 189 LEU A CA 1
ATOM 1602 C C . LEU A 1 189 ? 28.362 10.858 -12.613 1.00 44.88 189 LEU A C 1
ATOM 1604 O O . LEU A 1 189 ? 29.032 11.683 -13.234 1.00 44.88 189 LEU A O 1
ATOM 1608 N N . SER A 1 190 ? 28.488 9.544 -12.832 1.00 50.69 190 SER A N 1
ATOM 1609 C CA . SER A 1 190 ? 29.400 8.992 -13.847 1.00 50.69 190 SER A CA 1
ATOM 1610 C C . SER A 1 190 ? 28.889 9.186 -15.282 1.00 50.69 190 SER A C 1
ATOM 1612 O O . SER A 1 190 ? 29.678 9.486 -16.180 1.00 50.69 190 SER A O 1
ATOM 1614 N N . GLU A 1 191 ? 27.574 9.082 -15.493 1.00 48.91 191 GLU A N 1
ATOM 1615 C CA . GLU A 1 191 ? 26.921 9.323 -16.783 1.00 48.91 191 GLU A CA 1
ATOM 1616 C C . GLU A 1 191 ? 26.835 10.825 -17.078 1.00 48.91 191 GLU A C 1
ATOM 1618 O O . GLU A 1 191 ? 27.193 11.236 -18.177 1.00 48.91 191 GLU A O 1
ATOM 1623 N N . ASN A 1 192 ? 26.527 11.671 -16.089 1.00 45.56 192 ASN A N 1
ATOM 1624 C CA . ASN A 1 192 ? 26.529 13.128 -16.253 1.00 45.56 192 ASN A CA 1
ATOM 1625 C C . ASN A 1 192 ? 27.936 13.699 -16.468 1.00 45.56 192 ASN A C 1
ATOM 1627 O O . ASN A 1 192 ? 28.061 14.668 -17.203 1.00 45.56 192 ASN A O 1
ATOM 1631 N N . ASN A 1 193 ? 29.000 13.109 -15.907 1.00 47.59 193 ASN A N 1
ATOM 1632 C CA . ASN A 1 193 ? 30.377 13.526 -16.220 1.00 47.59 193 ASN A CA 1
ATOM 1633 C C . ASN A 1 193 ? 30.846 13.083 -17.617 1.00 47.59 193 ASN A C 1
ATOM 1635 O O . ASN A 1 193 ? 31.679 13.754 -18.226 1.00 47.59 193 ASN A O 1
ATOM 1639 N N . LYS A 1 194 ? 30.327 11.967 -18.148 1.00 46.56 194 LYS A N 1
ATOM 1640 C CA . LYS A 1 194 ? 30.564 11.567 -19.548 1.00 46.56 194 LYS A CA 1
ATOM 1641 C C . LYS A 1 194 ? 29.754 12.432 -20.514 1.00 46.56 194 LYS A C 1
ATOM 1643 O O . LYS A 1 194 ? 30.294 12.890 -21.516 1.00 46.56 194 LYS A O 1
ATOM 1648 N N . VAL A 1 195 ? 28.492 12.710 -20.188 1.00 46.56 195 VAL A N 1
ATOM 1649 C CA . VAL A 1 195 ? 27.630 13.608 -20.963 1.00 46.56 195 VAL A CA 1
ATOM 1650 C C . VAL A 1 195 ? 28.151 15.041 -20.903 1.00 46.56 195 VAL A C 1
ATOM 1652 O O . VAL A 1 195 ? 28.220 15.660 -21.950 1.00 46.56 195 VAL A O 1
ATOM 1655 N N . SER A 1 196 ? 28.613 15.557 -19.760 1.00 43.50 196 SER A N 1
ATOM 1656 C CA . SER A 1 196 ? 29.155 16.922 -19.666 1.00 43.50 196 SER A CA 1
ATOM 1657 C C . SER A 1 196 ? 30.467 17.088 -20.434 1.00 43.50 196 SER A C 1
ATOM 1659 O O . SER A 1 196 ? 30.611 18.089 -21.129 1.00 43.50 196 SER A O 1
ATOM 1661 N N . ARG A 1 197 ? 31.374 16.095 -20.420 1.00 41.53 197 ARG A N 1
ATOM 1662 C CA . ARG A 1 197 ? 32.581 16.104 -21.273 1.00 41.53 197 ARG A CA 1
ATOM 1663 C C . ARG A 1 197 ? 32.249 16.043 -22.763 1.00 41.53 197 ARG A C 1
ATOM 1665 O O . ARG A 1 197 ? 32.827 16.797 -23.541 1.00 41.53 197 ARG A O 1
ATOM 1672 N N . ASN A 1 198 ? 31.281 15.219 -23.155 1.00 45.41 198 ASN A N 1
ATOM 1673 C CA . ASN A 1 198 ? 30.852 15.143 -24.553 1.00 45.41 198 ASN A CA 1
ATOM 1674 C C . ASN A 1 198 ? 30.054 16.396 -24.970 1.00 45.41 198 ASN A C 1
ATOM 1676 O O . ASN A 1 198 ? 30.111 16.825 -26.117 1.00 45.41 198 ASN A O 1
ATOM 1680 N N . GLN A 1 199 ? 29.346 17.041 -24.043 1.00 42.44 199 GLN A N 1
ATOM 1681 C CA . GLN A 1 199 ? 28.567 18.257 -24.289 1.00 42.44 199 GLN A CA 1
ATOM 1682 C C . GLN A 1 199 ? 29.445 19.521 -24.312 1.00 42.44 199 GLN A C 1
ATOM 1684 O O . GLN A 1 199 ? 29.103 20.463 -25.022 1.00 42.44 199 GLN A O 1
ATOM 1689 N N . THR A 1 200 ? 30.605 19.530 -23.640 1.00 43.53 200 THR A N 1
ATOM 1690 C CA . THR A 1 200 ? 31.630 20.581 -23.811 1.00 43.53 200 THR A CA 1
ATOM 1691 C C . THR A 1 200 ? 32.315 20.550 -25.181 1.00 43.53 200 THR A C 1
ATOM 1693 O O . THR A 1 200 ? 32.889 21.558 -25.594 1.00 43.53 200 THR A O 1
ATOM 1696 N N . GLU A 1 201 ? 32.226 19.437 -25.912 1.00 46.09 201 GLU A N 1
ATOM 1697 C CA . GLU A 1 201 ? 32.772 19.321 -27.270 1.00 46.09 201 GLU A CA 1
ATOM 1698 C C . GLU A 1 201 ? 31.750 19.715 -28.353 1.00 46.09 201 GLU A C 1
ATOM 1700 O O . GLU A 1 201 ? 32.113 20.299 -29.374 1.00 46.09 201 GLU A O 1
ATOM 1705 N N . TYR A 1 202 ? 30.449 19.551 -28.087 1.00 48.53 202 TYR A N 1
ATOM 1706 C CA . TYR A 1 202 ? 29.377 20.140 -28.899 1.00 48.53 202 TYR A CA 1
ATOM 1707 C C . TYR A 1 202 ? 29.151 21.609 -28.523 1.00 48.53 202 TYR A C 1
ATOM 1709 O O . TYR A 1 202 ? 28.079 22.009 -28.056 1.00 48.53 202 TYR A O 1
ATOM 1717 N N . LYS A 1 203 ? 30.161 22.448 -28.769 1.00 55.53 203 LYS A N 1
ATOM 1718 C CA . LYS A 1 203 ? 29.989 23.903 -28.779 1.00 55.53 203 LYS A CA 1
ATOM 1719 C C . LYS A 1 203 ? 28.930 24.244 -29.823 1.00 55.53 203 LYS A C 1
ATOM 1721 O O . LYS A 1 203 ? 29.180 24.203 -31.026 1.00 55.53 203 LYS A O 1
ATOM 1726 N N . LYS A 1 204 ? 27.710 24.535 -29.368 1.00 64.88 204 LYS A N 1
ATOM 1727 C CA . LYS A 1 204 ? 26.637 25.028 -30.231 1.00 64.88 204 LYS A CA 1
ATOM 1728 C C . LYS A 1 204 ? 27.110 26.360 -30.811 1.00 64.88 204 LYS A C 1
ATOM 1730 O O . LYS A 1 204 ? 27.183 27.359 -30.098 1.00 64.88 204 LYS A O 1
ATOM 1735 N N . LYS A 1 205 ? 27.480 26.352 -32.088 1.00 70.25 205 LYS A N 1
ATOM 1736 C CA . LYS A 1 205 ? 27.784 27.559 -32.851 1.00 70.25 205 LYS A CA 1
ATOM 1737 C C . LYS A 1 205 ? 26.487 28.124 -33.422 1.00 70.25 205 LYS A C 1
ATOM 1739 O O . LYS A 1 205 ? 25.617 27.369 -33.854 1.00 70.25 205 LYS A O 1
ATOM 1744 N N . VAL A 1 206 ? 26.351 29.443 -33.423 1.00 74.94 206 VAL A N 1
ATOM 1745 C CA . VAL A 1 206 ? 25.186 30.160 -33.960 1.00 74.94 206 VAL A CA 1
ATOM 1746 C C . VAL A 1 206 ? 25.618 31.160 -35.020 1.00 74.94 206 VAL A C 1
ATOM 1748 O O . VAL A 1 206 ? 26.727 31.692 -34.985 1.00 74.94 206 VAL A O 1
ATOM 1751 N N . CYS A 1 207 ? 24.737 31.409 -35.987 1.00 77.12 207 CYS A N 1
ATOM 1752 C CA . CYS A 1 207 ? 24.952 32.440 -36.992 1.00 77.12 207 CYS A CA 1
ATOM 1753 C C . CYS A 1 207 ? 24.380 33.772 -36.487 1.00 77.12 207 CYS A C 1
ATOM 1755 O O . CYS A 1 207 ? 23.168 33.841 -36.275 1.00 77.12 207 CYS A O 1
ATOM 1757 N N . PRO A 1 208 ? 25.186 34.838 -36.349 1.00 73.38 208 PRO A N 1
ATOM 1758 C CA . PRO A 1 208 ? 24.697 36.121 -35.846 1.00 73.38 208 PRO A CA 1
ATOM 1759 C C . PRO A 1 208 ? 23.678 36.790 -36.785 1.00 73.38 208 PRO A C 1
ATOM 1761 O O . PRO A 1 208 ? 22.808 37.508 -36.314 1.00 73.38 208 PRO A O 1
ATOM 1764 N N . ASN A 1 209 ? 23.734 36.518 -38.094 1.00 73.69 209 ASN A N 1
ATOM 1765 C CA . ASN A 1 209 ? 22.859 37.157 -39.088 1.00 73.69 209 ASN A CA 1
ATOM 1766 C C . ASN A 1 209 ? 21.531 36.418 -39.331 1.00 73.69 209 ASN A C 1
ATOM 1768 O O . ASN A 1 209 ? 20.602 36.989 -39.905 1.00 73.69 209 ASN A O 1
ATOM 1772 N N . CYS A 1 210 ? 21.434 35.146 -38.934 1.00 75.69 210 CYS A N 1
ATOM 1773 C CA . CYS A 1 210 ? 20.258 34.307 -39.193 1.00 75.69 210 CYS A CA 1
ATOM 1774 C C . CYS A 1 210 ? 19.495 33.909 -37.923 1.00 75.69 210 CYS A C 1
ATOM 1776 O O . CYS A 1 210 ? 18.440 33.287 -38.042 1.00 75.69 210 CYS A O 1
ATOM 1778 N N . LEU A 1 211 ? 20.006 34.256 -36.734 1.00 69.44 211 LEU A N 1
ATOM 1779 C CA . LEU A 1 211 ? 19.419 33.867 -35.449 1.00 69.44 211 LEU A CA 1
ATOM 1780 C C . LEU A 1 211 ? 17.968 34.354 -35.310 1.00 69.44 211 LEU A C 1
ATOM 1782 O O . LEU A 1 211 ? 17.083 33.558 -35.011 1.00 69.44 211 LEU A O 1
ATOM 1786 N N . ASP A 1 212 ? 17.714 35.621 -35.636 1.00 63.53 212 ASP A N 1
ATOM 1787 C CA . ASP A 1 212 ? 16.396 36.250 -35.461 1.00 63.53 212 ASP A CA 1
ATOM 1788 C C . ASP A 1 212 ? 15.375 35.827 -36.526 1.00 63.53 212 ASP A C 1
ATOM 1790 O O . ASP A 1 212 ? 14.171 35.994 -36.353 1.00 63.53 212 ASP A O 1
ATOM 1794 N N . LYS A 1 213 ? 15.842 35.250 -37.640 1.00 64.00 213 LYS A N 1
ATOM 1795 C CA . LYS A 1 213 ? 14.984 34.850 -38.765 1.00 64.00 213 LYS A CA 1
ATOM 1796 C C . LYS A 1 213 ? 14.426 33.432 -38.619 1.00 64.00 213 LYS A C 1
ATOM 1798 O O . LYS A 1 213 ? 13.718 32.974 -39.510 1.00 64.00 213 LYS A O 1
ATOM 1803 N N . GLY A 1 214 ? 14.770 32.713 -37.544 1.00 57.22 214 GLY A N 1
ATOM 1804 C CA . GLY A 1 214 ? 14.274 31.357 -37.262 1.00 57.22 214 GLY A CA 1
ATOM 1805 C C . GLY A 1 214 ? 14.664 30.294 -38.302 1.00 57.22 214 GLY A C 1
ATOM 1806 O O . GLY A 1 214 ? 14.163 29.175 -38.262 1.00 57.22 214 GLY A O 1
ATOM 1807 N N . GLN A 1 215 ? 15.555 30.629 -39.237 1.00 55.16 215 GLN A N 1
ATOM 1808 C CA . GLN A 1 215 ? 15.946 29.790 -40.367 1.00 55.16 215 GLN A CA 1
ATOM 1809 C C . GLN A 1 215 ? 17.458 29.576 -40.351 1.00 55.16 215 GLN A C 1
ATOM 1811 O O . GLN A 1 215 ? 18.201 30.173 -41.131 1.00 55.16 215 GLN A O 1
ATOM 1816 N N . TYR A 1 216 ? 17.942 28.720 -39.455 1.00 59.66 216 TYR A N 1
ATOM 1817 C CA . TYR A 1 216 ? 19.311 28.228 -39.552 1.00 59.66 216 TYR A CA 1
ATOM 1818 C C . TYR A 1 216 ? 19.348 26.709 -39.380 1.00 59.66 216 TYR A C 1
ATOM 1820 O O . TYR A 1 216 ? 18.866 26.157 -38.394 1.00 59.66 216 TYR A O 1
ATOM 1828 N N . ARG A 1 217 ? 19.935 26.021 -40.364 1.00 54.72 217 ARG A N 1
ATOM 1829 C CA . ARG A 1 217 ? 20.388 24.634 -40.224 1.00 54.72 217 ARG A CA 1
ATOM 1830 C C . ARG A 1 217 ? 21.892 24.688 -40.009 1.00 54.72 217 ARG A C 1
ATOM 1832 O O . ARG A 1 217 ? 22.624 24.985 -40.947 1.00 54.72 217 ARG A O 1
ATOM 1839 N N . VAL A 1 218 ? 22.336 24.449 -38.782 1.00 61.69 218 VAL A N 1
ATOM 1840 C CA . VAL A 1 218 ? 23.758 24.274 -38.466 1.00 61.69 218 VAL A CA 1
ATOM 1841 C C . VAL A 1 218 ? 23.954 22.803 -38.142 1.00 61.69 218 VAL A C 1
ATOM 1843 O O . VAL A 1 218 ? 23.280 22.286 -37.248 1.00 61.69 218 VAL A O 1
ATOM 1846 N N . GLN A 1 219 ? 24.824 22.121 -38.885 1.00 62.34 219 GLN A N 1
ATOM 1847 C CA . GLN A 1 219 ? 25.223 20.760 -38.538 1.00 62.34 219 GLN A CA 1
ATOM 1848 C C . GLN A 1 219 ? 26.468 20.788 -37.639 1.00 62.34 219 GLN A C 1
ATOM 1850 O O . GLN A 1 219 ? 27.272 21.723 -37.723 1.00 62.34 219 GLN A O 1
ATOM 1855 N N . PRO A 1 220 ? 26.647 19.783 -36.763 1.00 60.38 220 PRO A N 1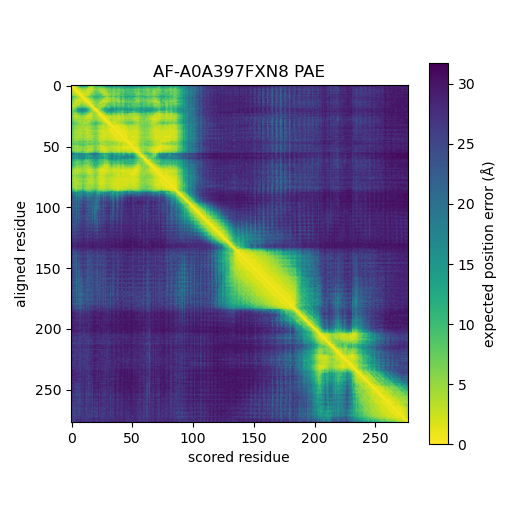
ATOM 1856 C CA . PRO A 1 220 ? 27.886 19.631 -36.008 1.00 60.38 220 PRO A CA 1
ATOM 1857 C C . PRO A 1 220 ? 29.097 19.604 -36.954 1.00 60.38 220 PRO A C 1
ATOM 1859 O O . PRO A 1 220 ? 29.132 18.799 -37.879 1.00 60.38 220 PRO A O 1
ATOM 1862 N N . GLY A 1 221 ? 30.067 20.498 -36.735 1.00 69.25 221 GLY A N 1
ATOM 1863 C CA . GLY A 1 221 ? 31.285 20.615 -37.553 1.00 69.25 221 GLY A CA 1
ATOM 1864 C C . GLY A 1 221 ? 31.309 21.788 -38.542 1.00 69.25 221 GLY A C 1
ATOM 1865 O O . GLY A 1 221 ? 32.389 22.160 -38.999 1.00 69.25 221 GLY A O 1
ATOM 1866 N N . ASP A 1 222 ? 30.174 22.438 -38.818 1.00 75.12 222 ASP A N 1
ATOM 1867 C CA . ASP A 1 222 ? 30.153 23.613 -39.694 1.00 75.12 222 ASP A CA 1
ATOM 1868 C C . ASP A 1 222 ? 30.911 24.796 -39.038 1.00 75.12 222 ASP A C 1
ATOM 1870 O O . ASP A 1 222 ? 30.751 25.098 -37.849 1.00 75.12 222 ASP A O 1
ATOM 1874 N N . ASN A 1 223 ? 31.748 25.491 -39.816 1.00 79.12 223 ASN A N 1
ATOM 1875 C CA . ASN A 1 223 ? 32.408 26.742 -39.403 1.00 79.12 223 ASN A CA 1
ATOM 1876 C C . ASN A 1 223 ? 31.715 27.992 -39.969 1.00 79.12 223 ASN A C 1
ATOM 1878 O O . ASN A 1 223 ? 31.923 29.093 -39.461 1.00 79.12 223 ASN A O 1
ATOM 1882 N N . PHE A 1 224 ? 30.865 27.816 -40.981 1.00 80.38 224 PHE A N 1
ATOM 1883 C CA . PHE A 1 224 ? 30.157 28.879 -41.685 1.00 80.38 224 PHE A CA 1
ATOM 1884 C C . PHE A 1 224 ? 28.674 28.523 -41.818 1.00 80.38 224 PHE A C 1
ATOM 1886 O O . PHE A 1 224 ? 28.303 27.355 -41.928 1.00 80.38 224 PHE A O 1
ATOM 1893 N N . CYS A 1 225 ? 27.812 29.535 -41.775 1.00 79.12 225 CYS A N 1
ATOM 1894 C CA . CYS A 1 225 ? 26.376 29.367 -41.947 1.00 79.12 225 CYS A CA 1
ATOM 1895 C C . CYS A 1 225 ? 26.060 29.005 -43.398 1.00 79.12 225 CYS A C 1
ATOM 1897 O O . CYS A 1 225 ? 26.372 29.774 -44.299 1.00 79.12 225 CYS A O 1
ATOM 1899 N N . ARG A 1 226 ? 25.357 27.896 -43.637 1.00 78.44 226 ARG A N 1
ATOM 1900 C CA . ARG A 1 226 ? 25.013 27.463 -45.005 1.00 78.44 226 ARG A CA 1
ATOM 1901 C C . ARG A 1 226 ? 24.045 28.392 -45.747 1.00 78.44 226 ARG A C 1
ATOM 1903 O O . ARG A 1 226 ? 23.877 28.238 -46.946 1.00 78.44 226 ARG A O 1
ATOM 1910 N N . ASN A 1 227 ? 23.388 29.318 -45.045 1.00 80.75 227 ASN A N 1
ATOM 1911 C CA . ASN A 1 227 ? 22.386 30.209 -45.638 1.00 80.75 227 ASN A CA 1
ATOM 1912 C C . ASN A 1 227 ? 22.951 31.582 -46.043 1.00 80.75 227 ASN A C 1
ATOM 1914 O O . ASN A 1 227 ? 22.401 32.242 -46.912 1.00 80.75 227 ASN A O 1
ATOM 1918 N N . CYS A 1 228 ? 24.017 32.044 -45.384 1.00 82.69 228 CYS A N 1
ATOM 1919 C CA . CYS A 1 228 ? 24.570 33.388 -45.602 1.00 82.69 228 CYS A CA 1
ATOM 1920 C C . CYS A 1 228 ? 26.103 33.437 -45.568 1.00 82.69 228 CYS A C 1
ATOM 1922 O O . CYS A 1 228 ? 26.674 34.521 -45.469 1.00 82.69 228 CYS A O 1
ATOM 1924 N N . GLU A 1 229 ? 26.753 32.271 -45.528 1.00 81.75 229 GLU A N 1
ATOM 1925 C CA . GLU A 1 229 ? 28.211 32.059 -45.526 1.00 81.75 229 GLU A CA 1
ATOM 1926 C C . GLU A 1 229 ? 28.980 32.765 -44.397 1.00 81.75 229 GLU A C 1
ATOM 1928 O O . GLU A 1 229 ? 30.204 32.753 -44.342 1.00 81.75 229 GLU A O 1
ATOM 1933 N N . THR A 1 230 ? 28.273 33.352 -43.431 1.00 82.12 230 THR A N 1
ATOM 1934 C CA . THR A 1 230 ? 28.889 34.059 -42.308 1.00 82.12 230 THR A CA 1
ATOM 1935 C C . THR A 1 230 ? 29.503 33.063 -41.330 1.00 82.12 230 THR A C 1
ATOM 1937 O O . THR A 1 230 ? 28.889 32.040 -41.012 1.00 82.12 230 THR A O 1
ATOM 1940 N N . GLN A 1 231 ? 30.693 33.380 -40.815 1.00 81.50 231 GLN A N 1
ATOM 1941 C CA . GLN A 1 231 ? 31.373 32.556 -39.820 1.00 81.50 231 GLN A CA 1
ATOM 1942 C C . GLN A 1 231 ? 30.494 32.377 -38.576 1.00 81.50 231 GLN A C 1
ATOM 1944 O O . GLN A 1 231 ? 29.952 33.341 -38.027 1.00 81.50 231 GLN A O 1
ATOM 1949 N N . LEU A 1 232 ? 30.331 31.128 -38.146 1.00 77.88 232 LEU A N 1
ATOM 1950 C CA . LEU A 1 232 ? 29.541 30.812 -36.966 1.00 77.88 232 LEU A CA 1
ATOM 1951 C C . LEU A 1 232 ? 30.337 31.154 -35.705 1.00 77.88 232 LEU A C 1
ATOM 1953 O O . LEU A 1 232 ? 31.540 30.896 -35.624 1.00 77.88 232 LEU A O 1
ATOM 1957 N N . ILE A 1 233 ? 29.654 31.711 -34.711 1.00 75.56 233 ILE A N 1
A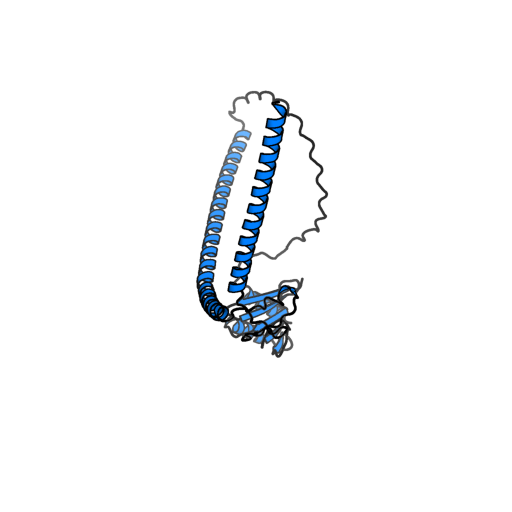TOM 1958 C CA . ILE A 1 233 ? 30.254 32.085 -33.430 1.00 75.56 233 ILE A CA 1
ATOM 1959 C C . ILE A 1 233 ? 29.787 31.135 -32.333 1.00 75.56 233 ILE A C 1
ATOM 1961 O O . ILE A 1 233 ? 28.630 30.716 -32.312 1.00 75.56 233 ILE A O 1
ATOM 1965 N N . ASP A 1 234 ? 30.678 30.806 -31.401 1.00 71.69 234 ASP A N 1
ATOM 1966 C CA . ASP A 1 234 ? 30.312 30.032 -30.215 1.00 71.69 234 ASP A CA 1
ATOM 1967 C C . ASP A 1 234 ? 29.275 30.809 -29.387 1.00 71.69 234 ASP A C 1
ATOM 1969 O O . ASP A 1 234 ? 29.432 32.013 -29.152 1.00 71.69 234 ASP A O 1
ATOM 1973 N N . ILE A 1 235 ? 28.219 30.130 -28.919 1.00 66.06 235 ILE A N 1
ATOM 1974 C CA . ILE A 1 235 ? 27.141 30.768 -28.142 1.00 66.06 235 ILE A CA 1
ATOM 1975 C C . ILE A 1 235 ? 27.679 31.508 -26.909 1.00 66.06 235 ILE A C 1
ATOM 1977 O O . ILE A 1 235 ? 27.198 32.597 -26.601 1.00 66.06 235 ILE A O 1
ATOM 1981 N N . GLU A 1 236 ? 28.701 30.988 -26.228 1.00 62.94 236 GLU A N 1
ATOM 1982 C CA . GLU A 1 236 ? 29.325 31.679 -25.088 1.00 62.94 236 GLU A CA 1
ATOM 1983 C C . GLU A 1 236 ? 29.945 33.023 -25.494 1.00 62.94 236 GLU A C 1
ATOM 1985 O O . GLU A 1 236 ? 29.773 34.027 -24.802 1.00 62.94 236 GLU A O 1
ATOM 1990 N N . ARG A 1 237 ? 30.568 33.087 -26.678 1.00 58.84 237 ARG A N 1
ATOM 1991 C CA . ARG A 1 237 ? 31.095 34.334 -27.245 1.00 58.84 237 ARG A CA 1
ATOM 1992 C C . ARG A 1 237 ? 29.965 35.292 -27.629 1.00 58.84 237 ARG A C 1
ATOM 1994 O O . ARG A 1 237 ? 30.104 36.497 -27.441 1.00 58.84 237 ARG A O 1
ATOM 2001 N N . SER A 1 238 ? 28.834 34.772 -28.115 1.00 57.12 238 SER A N 1
ATOM 2002 C CA . SER A 1 238 ? 27.654 35.585 -28.447 1.00 57.12 238 SER A CA 1
ATOM 2003 C C . SER A 1 238 ? 26.979 36.198 -27.210 1.00 57.12 238 SER A C 1
ATOM 2005 O O . SER A 1 238 ? 26.618 37.374 -27.244 1.00 57.12 238 SER A O 1
ATOM 2007 N N . LYS A 1 239 ? 26.899 35.457 -26.091 1.00 58.62 239 LYS A N 1
ATOM 2008 C CA . LYS A 1 239 ? 26.402 35.976 -24.805 1.00 58.62 239 LYS A CA 1
ATOM 2009 C C . LYS A 1 239 ? 27.281 37.111 -24.289 1.00 58.62 239 LYS A C 1
ATOM 2011 O O . LYS A 1 239 ? 26.759 38.168 -23.956 1.00 58.62 239 LYS A O 1
ATOM 2016 N N . LEU A 1 240 ? 28.603 36.940 -24.341 1.00 56.44 240 LEU A N 1
ATOM 2017 C CA . LEU A 1 240 ? 29.561 37.987 -23.973 1.00 56.44 240 LEU A CA 1
ATOM 2018 C C . LEU A 1 240 ? 29.424 39.249 -24.842 1.00 56.44 240 LEU A C 1
ATOM 2020 O O . LEU A 1 240 ? 29.534 40.360 -24.331 1.00 56.44 240 LEU A O 1
ATOM 2024 N N . ILE A 1 241 ? 29.168 39.110 -26.148 1.00 59.69 241 ILE A N 1
ATOM 2025 C CA . ILE A 1 241 ? 28.958 40.259 -27.050 1.00 59.69 241 ILE A CA 1
ATOM 2026 C C . ILE A 1 241 ? 27.632 40.971 -26.738 1.00 59.69 241 ILE A C 1
ATOM 2028 O O . ILE A 1 241 ? 27.598 42.203 -26.696 1.00 59.69 241 ILE A O 1
ATOM 2032 N N . LEU A 1 242 ? 26.556 40.221 -26.480 1.00 56.41 242 LEU A N 1
ATOM 2033 C CA . LEU A 1 242 ? 25.251 40.777 -26.108 1.00 56.41 242 LEU A CA 1
ATOM 2034 C C . LEU A 1 242 ? 25.301 41.500 -24.758 1.00 56.41 242 LEU A C 1
ATOM 2036 O O . LEU A 1 242 ? 24.827 42.632 -24.668 1.00 56.41 242 LEU A O 1
ATOM 2040 N N . GLU A 1 243 ? 25.933 40.913 -23.741 1.00 56.78 243 GLU A N 1
ATOM 2041 C CA . GLU A 1 243 ? 26.125 41.554 -22.433 1.00 56.78 243 GLU A CA 1
ATOM 2042 C C . GLU A 1 243 ? 26.971 42.827 -22.547 1.00 56.78 243 GLU A C 1
ATOM 2044 O O . GLU A 1 243 ? 26.611 43.868 -21.993 1.00 56.78 243 GLU A O 1
ATOM 2049 N N . LYS A 1 244 ? 28.046 42.796 -23.345 1.00 55.41 244 LYS A N 1
ATOM 2050 C CA . LYS A 1 244 ? 28.901 43.970 -23.582 1.00 55.41 244 LYS A CA 1
ATOM 2051 C C . LYS A 1 244 ? 28.156 45.097 -24.305 1.00 55.41 244 LYS A C 1
ATOM 2053 O O . LYS A 1 244 ? 28.393 46.271 -24.020 1.00 55.41 244 LYS A O 1
ATOM 2058 N N . ASN A 1 245 ? 27.231 44.760 -25.203 1.00 56.28 245 ASN A N 1
ATOM 2059 C CA . ASN A 1 245 ? 26.382 45.741 -25.877 1.00 56.28 245 ASN A CA 1
ATOM 2060 C C . ASN A 1 245 ? 25.283 46.283 -24.950 1.00 56.28 245 ASN A C 1
ATOM 2062 O O . ASN A 1 245 ? 25.037 47.488 -24.961 1.00 56.28 245 ASN A O 1
ATOM 2066 N N . GLN A 1 246 ? 24.675 45.452 -24.097 1.00 54.41 246 GLN A N 1
ATOM 2067 C CA . GLN A 1 246 ? 23.716 45.920 -23.086 1.00 54.41 246 GLN A CA 1
ATOM 2068 C C . GLN A 1 246 ? 24.356 46.878 -22.074 1.00 54.41 246 GLN A C 1
ATOM 2070 O O . GLN A 1 246 ? 23.722 47.855 -21.672 1.00 54.41 246 GLN A O 1
ATOM 2075 N N . TRP A 1 247 ? 25.618 46.647 -21.704 1.00 52.16 247 TRP A N 1
ATOM 2076 C CA . TRP A 1 247 ? 26.364 47.546 -20.823 1.00 52.16 247 TRP A CA 1
ATOM 2077 C C . TRP A 1 247 ? 26.557 48.937 -21.449 1.00 52.16 247 TRP A C 1
ATOM 2079 O O . TRP A 1 247 ? 26.278 49.946 -20.806 1.00 52.16 247 TRP A O 1
ATOM 2089 N N . LYS A 1 248 ? 26.904 49.002 -22.743 1.00 61.94 248 LYS A N 1
ATOM 2090 C CA . LYS A 1 248 ? 27.020 50.274 -23.481 1.00 61.94 248 LYS A CA 1
ATOM 2091 C C . LYS A 1 248 ? 25.694 51.030 -23.593 1.00 61.94 248 LYS A C 1
ATOM 2093 O O . LYS A 1 248 ? 25.678 52.250 -23.463 1.00 61.94 248 LYS A O 1
ATOM 2098 N N . TRP A 1 249 ? 24.582 50.321 -23.798 1.00 59.91 249 TRP A N 1
ATOM 2099 C CA . TRP A 1 249 ? 23.251 50.940 -23.814 1.00 59.91 249 TRP A CA 1
ATOM 2100 C C . TRP A 1 249 ? 22.868 51.522 -22.453 1.00 59.91 249 TRP A C 1
ATOM 2102 O O . TRP A 1 249 ? 22.286 52.603 -22.390 1.00 59.91 249 TRP A O 1
ATOM 2112 N N . ARG A 1 250 ? 23.234 50.848 -21.357 1.00 60.94 250 ARG A N 1
ATOM 2113 C CA . ARG A 1 250 ? 23.013 51.372 -20.004 1.00 60.94 250 ARG A CA 1
ATOM 2114 C C . ARG A 1 250 ? 23.815 52.644 -19.744 1.00 60.94 250 ARG A C 1
ATOM 2116 O O . ARG A 1 250 ? 23.237 53.605 -19.245 1.00 60.94 250 ARG A O 1
ATOM 2123 N N . GLU A 1 251 ? 25.089 52.688 -20.127 1.00 68.19 251 GLU A N 1
ATOM 2124 C CA . GLU A 1 251 ? 25.896 53.909 -19.980 1.00 68.19 251 GLU A CA 1
ATOM 2125 C C . GLU A 1 251 ? 25.367 55.068 -20.835 1.00 68.19 251 GLU A C 1
ATOM 2127 O O . GLU A 1 251 ? 25.297 56.202 -20.360 1.00 68.19 251 GLU A O 1
ATOM 2132 N N . PHE A 1 252 ? 24.900 54.785 -22.055 1.00 73.19 252 PHE A N 1
ATOM 2133 C CA . PHE A 1 252 ? 24.273 55.788 -22.917 1.00 73.19 252 PHE A CA 1
ATOM 2134 C C . PHE A 1 252 ? 22.988 56.370 -22.299 1.00 73.19 252 PHE A C 1
ATOM 2136 O O . PHE A 1 252 ? 22.818 57.591 -22.251 1.00 73.19 252 PHE A O 1
ATOM 2143 N N . CYS A 1 253 ? 22.109 55.519 -21.756 1.00 71.81 253 CYS A N 1
ATOM 2144 C CA . CYS A 1 253 ? 20.879 55.961 -21.090 1.00 71.81 253 CYS A CA 1
ATOM 2145 C C . CYS A 1 253 ? 21.158 56.785 -19.822 1.00 71.81 253 CYS A C 1
ATOM 2147 O O . CYS A 1 253 ? 20.507 57.810 -19.600 1.00 71.81 253 CYS A O 1
ATOM 2149 N N . VAL A 1 254 ? 22.142 56.379 -19.010 1.00 76.50 254 VAL A N 1
ATOM 2150 C CA . VAL A 1 254 ? 22.551 57.139 -17.817 1.00 76.50 254 VAL A CA 1
ATOM 2151 C C . VAL A 1 254 ? 23.124 58.503 -18.221 1.00 76.50 254 VAL A C 1
ATOM 2153 O O . VAL A 1 254 ? 22.703 59.520 -17.665 1.00 76.50 254 VAL A O 1
ATOM 2156 N N . GLY A 1 255 ? 23.981 58.563 -19.246 1.00 79.44 255 GLY A N 1
ATOM 2157 C CA . GLY A 1 255 ? 24.556 59.817 -19.748 1.00 79.44 255 GLY A CA 1
ATOM 2158 C C . GLY A 1 255 ? 23.507 60.831 -20.228 1.00 79.44 255 GLY A C 1
ATOM 2159 O O . GLY A 1 255 ? 23.553 62.003 -19.841 1.00 79.44 255 GLY A O 1
ATOM 2160 N N . ILE A 1 256 ? 22.507 60.393 -21.001 1.00 79.75 256 ILE A N 1
ATOM 2161 C CA . ILE A 1 256 ? 21.410 61.269 -21.451 1.00 79.75 256 ILE A CA 1
ATOM 2162 C C . ILE A 1 256 ? 20.589 61.779 -20.262 1.00 79.75 256 ILE A C 1
ATOM 2164 O O . ILE A 1 256 ? 20.308 62.977 -20.182 1.00 79.75 256 ILE A O 1
ATOM 2168 N N . SER A 1 257 ? 20.242 60.901 -19.314 1.00 78.38 257 SER A N 1
ATOM 2169 C CA . SER A 1 257 ? 19.448 61.291 -18.142 1.00 78.38 257 SER A CA 1
ATOM 2170 C C . SER A 1 257 ? 20.147 62.370 -17.306 1.00 78.38 257 SER A C 1
ATOM 2172 O O . SER A 1 257 ? 19.531 63.368 -16.933 1.00 78.38 257 SER A O 1
ATOM 2174 N N . MET A 1 258 ? 21.459 62.237 -17.103 1.00 80.69 258 MET A N 1
ATOM 2175 C CA . MET A 1 258 ? 22.252 63.179 -16.318 1.00 80.69 258 MET A CA 1
ATOM 2176 C C . MET A 1 258 ? 22.393 64.533 -17.028 1.00 80.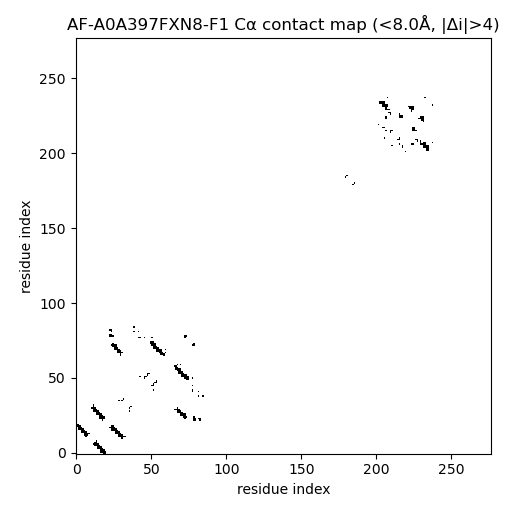69 258 MET A C 1
ATOM 2178 O O . MET A 1 258 ? 22.294 65.582 -16.392 1.00 80.69 258 MET A O 1
ATOM 2182 N N . THR A 1 259 ? 22.521 64.524 -18.357 1.00 83.62 259 THR A N 1
ATOM 2183 C CA . THR A 1 259 ? 22.594 65.750 -19.169 1.00 83.62 259 THR A CA 1
ATOM 2184 C C . THR A 1 259 ? 21.269 66.519 -19.134 1.00 83.62 259 THR A C 1
ATOM 2186 O O . THR A 1 259 ? 21.260 67.739 -18.955 1.00 83.62 259 THR A O 1
ATOM 2189 N N . LEU A 1 260 ? 20.137 65.812 -19.221 1.00 84.00 260 LEU A N 1
ATOM 2190 C CA . LEU A 1 260 ? 18.806 66.414 -19.108 1.00 84.00 260 LEU A CA 1
ATOM 2191 C C . LEU A 1 260 ? 18.565 67.007 -17.714 1.00 84.00 260 LEU A C 1
ATOM 2193 O O . LEU A 1 260 ? 18.096 68.142 -17.617 1.00 84.00 260 LEU A O 1
ATOM 2197 N N . ILE A 1 261 ? 18.953 66.302 -16.646 1.00 85.44 261 ILE A N 1
ATOM 2198 C CA . ILE A 1 261 ? 18.846 66.806 -15.266 1.00 85.44 261 ILE A CA 1
ATOM 2199 C C . ILE A 1 261 ? 19.665 68.090 -15.088 1.00 85.44 261 ILE A C 1
ATOM 2201 O O . ILE A 1 261 ? 19.147 69.081 -14.570 1.00 85.44 261 ILE A O 1
ATOM 2205 N N . LEU A 1 262 ? 20.916 68.110 -15.558 1.00 84.31 262 LEU A N 1
ATOM 2206 C CA . LEU A 1 262 ? 21.770 69.297 -15.475 1.00 84.31 262 LEU A CA 1
ATOM 2207 C C . LEU A 1 262 ? 21.197 70.468 -16.283 1.00 84.31 262 LEU A C 1
ATOM 2209 O O . LEU A 1 262 ? 21.153 71.590 -15.778 1.00 84.31 262 LEU A O 1
ATOM 2213 N N . SER A 1 263 ? 20.681 70.216 -17.490 1.00 85.81 263 SER A N 1
ATOM 2214 C CA . SER A 1 263 ? 20.033 71.257 -18.301 1.00 85.81 263 SER A CA 1
ATOM 2215 C C . SER A 1 263 ? 18.785 71.841 -17.618 1.00 85.81 263 SER A C 1
ATOM 2217 O O . SER A 1 263 ? 18.600 73.060 -17.599 1.00 85.81 263 SER A O 1
ATOM 2219 N N . GLY A 1 264 ? 17.976 70.998 -16.966 1.00 87.62 264 GLY A N 1
ATOM 2220 C CA . GLY A 1 264 ? 16.811 71.423 -16.190 1.00 87.62 264 GLY A CA 1
ATOM 2221 C C . GLY A 1 264 ? 17.187 72.239 -14.951 1.00 87.62 264 GLY A C 1
ATOM 2222 O O . GLY A 1 264 ? 16.554 73.259 -14.672 1.00 87.62 264 GLY A O 1
ATOM 2223 N N . LEU A 1 265 ? 18.251 71.850 -14.240 1.00 87.44 265 LEU A N 1
ATOM 2224 C CA . LEU A 1 265 ? 18.779 72.606 -13.099 1.00 87.44 265 LEU A CA 1
ATOM 2225 C C . LEU A 1 265 ? 19.301 73.983 -13.517 1.00 87.44 265 LEU A C 1
ATOM 2227 O O . LEU A 1 265 ? 18.989 74.974 -12.858 1.00 87.44 265 LEU A O 1
ATOM 2231 N N . VAL A 1 266 ? 20.026 74.076 -14.635 1.00 89.38 266 VAL A N 1
ATOM 2232 C CA . VAL A 1 266 ? 20.470 75.368 -15.184 1.00 89.38 266 VAL A CA 1
ATOM 2233 C C . VAL A 1 266 ? 19.267 76.246 -15.531 1.00 89.38 266 VAL A C 1
ATOM 2235 O O . VAL A 1 266 ? 19.244 77.425 -15.174 1.00 89.38 266 VAL A O 1
ATOM 2238 N N . PHE A 1 267 ? 18.228 75.680 -16.149 1.00 88.12 267 PHE A N 1
ATOM 2239 C CA . PHE A 1 267 ? 17.005 76.418 -16.472 1.00 88.12 267 PHE A CA 1
ATOM 2240 C C . PHE A 1 267 ? 16.282 76.936 -15.216 1.00 88.12 267 PHE A C 1
ATOM 2242 O O . PHE A 1 267 ? 15.845 78.091 -15.174 1.00 88.12 267 PHE A O 1
ATOM 2249 N N . LEU A 1 268 ? 16.203 76.117 -14.161 1.00 84.75 268 LEU A N 1
ATOM 2250 C CA . LEU A 1 268 ? 15.656 76.518 -12.862 1.00 84.75 268 LEU A CA 1
ATOM 2251 C C . LEU A 1 268 ? 16.472 77.642 -12.217 1.00 84.75 268 LEU A C 1
ATOM 2253 O O . LEU A 1 268 ? 15.886 78.623 -11.756 1.00 84.75 268 LEU A O 1
ATOM 2257 N N . LEU A 1 269 ? 17.803 77.549 -12.234 1.00 87.00 269 LEU A N 1
ATOM 2258 C CA . LEU A 1 269 ? 18.684 78.593 -11.706 1.00 87.00 269 LEU A CA 1
ATOM 2259 C C . LEU A 1 269 ? 18.496 79.913 -12.463 1.00 87.00 269 LEU A C 1
ATOM 2261 O O . LEU A 1 269 ? 18.277 80.945 -11.831 1.00 87.00 269 LEU A O 1
ATOM 2265 N N . VAL A 1 270 ? 18.474 79.895 -13.801 1.00 88.00 270 VAL A N 1
ATOM 2266 C CA . VAL A 1 270 ? 18.208 81.097 -14.618 1.00 88.00 270 VAL A CA 1
ATOM 2267 C C . VAL A 1 270 ? 16.854 81.722 -14.263 1.00 88.00 270 VAL A C 1
ATOM 2269 O O . VAL A 1 270 ? 16.746 82.946 -14.142 1.00 88.00 270 VAL A O 1
ATOM 2272 N N . LYS A 1 271 ? 15.821 80.899 -14.044 1.00 84.00 271 LYS A N 1
ATOM 2273 C CA . LYS A 1 271 ? 14.486 81.372 -13.651 1.00 84.00 271 LYS A CA 1
ATOM 2274 C C . LYS A 1 271 ? 14.478 81.988 -12.246 1.00 84.00 271 LYS A C 1
ATOM 2276 O O . LYS A 1 271 ? 13.810 83.000 -12.039 1.00 84.00 271 LYS A O 1
ATOM 2281 N N . LEU A 1 272 ? 15.236 81.422 -11.304 1.00 84.38 272 LEU A N 1
ATOM 2282 C CA . LEU A 1 272 ? 15.397 81.970 -9.953 1.00 84.38 272 LEU A CA 1
ATOM 2283 C C . LEU A 1 272 ? 16.147 83.310 -9.963 1.00 84.38 272 LEU A C 1
ATOM 2285 O O . LEU A 1 272 ? 15.725 84.241 -9.278 1.00 84.38 272 LEU A O 1
ATOM 2289 N N . PHE A 1 273 ? 17.199 83.449 -10.775 1.00 83.44 273 PHE A N 1
ATOM 2290 C CA . PHE A 1 273 ? 17.947 84.706 -10.893 1.00 83.44 273 PHE A CA 1
ATOM 2291 C C . PHE A 1 273 ? 17.149 85.816 -11.589 1.00 83.44 273 PHE A C 1
ATOM 2293 O O . PHE A 1 273 ? 17.233 86.969 -11.168 1.00 83.44 273 PHE A O 1
ATOM 2300 N N . LYS A 1 274 ? 16.315 85.494 -12.589 1.00 79.19 274 LYS A N 1
ATOM 2301 C CA . LYS A 1 274 ? 15.423 86.485 -13.223 1.00 79.19 274 LYS A CA 1
ATOM 2302 C C . LYS A 1 274 ? 14.343 87.036 -12.289 1.00 79.19 274 LYS A C 1
ATOM 2304 O O . LYS A 1 274 ? 13.853 88.123 -12.546 1.00 79.19 274 LYS A O 1
ATOM 2309 N N . LYS A 1 275 ? 13.969 86.319 -11.225 1.00 72.62 275 LYS A N 1
ATOM 2310 C CA . LYS A 1 275 ? 12.914 86.744 -10.286 1.00 72.62 275 LYS A CA 1
ATOM 2311 C C . LYS A 1 275 ? 13.419 87.671 -9.165 1.00 72.62 275 LYS A C 1
ATOM 2313 O O . LYS A 1 275 ? 12.618 88.119 -8.354 1.00 72.62 275 LYS A O 1
ATOM 2318 N N . LYS A 1 276 ? 14.737 87.908 -9.084 1.00 64.00 276 LYS A N 1
ATOM 2319 C CA . LYS A 1 276 ? 15.398 88.745 -8.063 1.00 64.00 276 LYS A CA 1
ATOM 2320 C C . LYS A 1 276 ? 15.841 90.131 -8.568 1.00 64.00 276 LYS A C 1
ATOM 2322 O O . LYS A 1 276 ? 16.474 90.858 -7.808 1.00 64.00 276 LYS A O 1
ATOM 2327 N N . LYS A 1 277 ? 15.535 90.482 -9.818 1.00 56.59 277 LYS A N 1
ATOM 2328 C CA . LYS A 1 277 ? 15.632 91.845 -10.363 1.00 56.59 277 LYS A CA 1
ATOM 2329 C C . LYS A 1 277 ? 14.229 92.367 -10.615 1.00 56.59 277 LYS A C 1
ATOM 2331 O O . LYS A 1 277 ? 14.051 93.587 -10.446 1.00 56.59 277 LYS A O 1
#

Sequence (277 aa):
MNGIHWTYKEGIEIGWGWEEKGKIDWFAYKGNSEETKEIKEEIHKFKSGKDYSYTPSGKIEKWMDGECEKYTIHNQELKKKLWEITNEENEIEIEMAEIPKIPKLEPISPIEPIKPIEPIEPIKPIRPIGKRKNNEKWKEYDEKMKQYQEKMKTYAERMKEYGQRMQEYHRKMAEYTKKLAEKFGKKSLSENNKVSRNQTEYKKKVCPNCLDKGQYRVQPGDNFCRNCETQLIDIERSKLILEKNQWKWREFCVGISMTLILSGLVFLLVKLFKKKK

Mean predicted aligned error: 21.86 Å

Secondary structure (DSSP, 8-state):
--EEEEEEETTEEEEEEEETTTEEEEEEEES--HHHHHHHHHHHTS-BTTTEEEEE-SS--TTS-S--EEEEE--HHHHHHHHHHHHTT-------S--------PPPPPPPPPPPPPPPPPPPPPPPPP--TT-HHHHHHHHHHHHHHHHHHHHHHHHHHHHHHHHHHHHHHHHHHHHHHHHHHHHHHHHHHHHHHHHHHS--EE-TTTGGGT-----TT-SB-TTT-PBPEEHHHHHHHHHHHHHHHHHHHHHHHHHHHHHHHHHHHHHHHHTT-